Protein AF-A0A6A4FDK0-F1 (afdb_monomer_lite)

Secondary structure (DSSP, 8-state):
--HHHHHHHHIIIII-HHHH---SSHHHHHHHHHHHHHHHHHHHHHHHHHHHH-TTSPPPPHHHHHHHHHHHHHT--GGGG-S---HHHHHHS-PPPPSS-SS-PPS---EEE---EEEEE-TTS-EEEEEPPEE-HHHHHHSTTSPPPEESEEEHHHHHHHHTT--STHHHHT--EE---SB--S-TTSPPP-SBHHHHHHH-

Organism: NCBI:txid129364

Structure (mmCIF, N/CA/C/O backbone):
data_AF-A0A6A4FDK0-F1
#
_entry.id   AF-A0A6A4FDK0-F1
#
loop_
_atom_site.group_PDB
_atom_site.id
_atom_site.type_symbol
_atom_site.label_atom_id
_atom_site.label_alt_id
_atom_site.label_comp_id
_atom_site.label_asym_id
_atom_site.label_entity_id
_atom_site.label_seq_id
_atom_site.pdbx_PDB_ins_code
_atom_site.Cartn_x
_atom_site.Cartn_y
_atom_site.Cartn_z
_atom_site.occupancy
_atom_site.B_iso_or_equiv
_atom_site.auth_seq_id
_atom_site.auth_comp_id
_atom_site.auth_asym_id
_atom_site.auth_atom_id
_atom_site.pdbx_PDB_model_num
ATOM 1 N N . MET A 1 1 ? 7.273 17.197 1.560 1.00 50.31 1 MET A N 1
ATOM 2 C CA . MET A 1 1 ? 7.910 15.868 1.672 1.00 50.31 1 MET A CA 1
ATOM 3 C C . MET A 1 1 ? 8.307 15.685 3.128 1.00 50.31 1 MET A C 1
ATOM 5 O O . MET A 1 1 ? 9.223 16.362 3.547 1.00 50.31 1 MET A O 1
ATOM 9 N N . GLY A 1 2 ? 7.575 14.899 3.918 1.00 53.28 2 GLY A N 1
ATOM 10 C CA . GLY A 1 2 ? 7.857 14.801 5.363 1.00 53.28 2 GLY A CA 1
ATOM 11 C C . GLY A 1 2 ? 6.985 13.809 6.132 1.00 53.28 2 GLY A C 1
ATOM 12 O O . GLY A 1 2 ? 7.331 13.436 7.238 1.00 53.28 2 GLY A O 1
ATOM 13 N N . GLY A 1 3 ? 5.884 13.320 5.548 1.00 60.88 3 GLY A N 1
ATOM 14 C CA . GLY A 1 3 ? 5.026 12.331 6.216 1.00 60.88 3 GLY A CA 1
ATOM 15 C C . GLY A 1 3 ? 5.667 10.947 6.374 1.00 60.88 3 GLY A C 1
ATOM 16 O O . GLY A 1 3 ? 5.487 10.318 7.408 1.00 60.88 3 GLY A O 1
ATOM 17 N N . ALA A 1 4 ? 6.435 10.486 5.378 1.00 58.56 4 ALA A N 1
ATOM 18 C CA . ALA A 1 4 ? 7.156 9.212 5.469 1.00 58.56 4 ALA A CA 1
ATOM 19 C C . ALA A 1 4 ? 8.311 9.285 6.479 1.00 58.56 4 ALA A C 1
ATOM 21 O O . ALA A 1 4 ? 8.503 8.353 7.248 1.00 58.56 4 ALA A O 1
ATOM 22 N N . ASP A 1 5 ? 9.013 10.419 6.510 1.00 61.03 5 ASP A N 1
ATOM 23 C CA . ASP A 1 5 ? 10.099 10.686 7.455 1.00 61.03 5 ASP A CA 1
ATOM 24 C C . ASP A 1 5 ? 9.566 10.823 8.887 1.00 61.03 5 ASP A C 1
ATOM 26 O O . ASP A 1 5 ? 10.090 10.206 9.798 1.00 61.03 5 ASP A O 1
ATOM 30 N N . LEU A 1 6 ? 8.430 11.504 9.085 1.00 61.06 6 LEU A N 1
ATOM 31 C CA . LEU A 1 6 ? 7.763 11.595 10.387 1.00 61.06 6 LEU A CA 1
ATOM 32 C C . LEU A 1 6 ? 7.258 10.229 10.886 1.00 61.06 6 LEU A C 1
ATOM 34 O O . LEU A 1 6 ? 7.299 9.958 12.085 1.00 61.06 6 LEU A O 1
ATOM 38 N N . HIS A 1 7 ? 6.779 9.365 9.984 1.00 66.19 7 HIS A N 1
ATOM 39 C CA . HIS A 1 7 ? 6.359 8.000 10.323 1.00 66.19 7 HIS A CA 1
ATOM 40 C C . HIS A 1 7 ? 7.557 7.138 10.731 1.00 66.19 7 HIS A C 1
ATOM 42 O O . HIS A 1 7 ? 7.535 6.514 11.793 1.00 66.19 7 HIS A O 1
ATOM 48 N N . ASP A 1 8 ? 8.639 7.186 9.951 1.00 63.47 8 ASP A N 1
ATOM 49 C CA . ASP A 1 8 ? 9.870 6.459 10.262 1.00 63.47 8 ASP A CA 1
ATOM 50 C C . ASP A 1 8 ? 10.557 7.024 11.519 1.00 63.47 8 ASP A C 1
ATOM 52 O O . ASP A 1 8 ? 11.090 6.276 12.333 1.00 63.47 8 ASP A O 1
ATOM 56 N N . GLN A 1 9 ? 10.432 8.327 11.777 1.00 64.31 9 GLN A N 1
ATOM 57 C CA . GLN A 1 9 ? 10.901 8.982 12.994 1.00 64.31 9 GLN A CA 1
ATOM 58 C C . GLN A 1 9 ? 10.082 8.564 14.226 1.00 64.31 9 GLN A C 1
ATOM 60 O O . GLN A 1 9 ? 10.663 8.272 15.271 1.00 64.31 9 GLN A O 1
ATOM 65 N N . LEU A 1 10 ? 8.750 8.461 14.122 1.00 62.97 10 LEU A N 1
ATOM 66 C CA . LEU A 1 10 ? 7.896 7.927 15.195 1.00 62.97 10 LEU A CA 1
ATOM 67 C C . LEU A 1 10 ? 8.239 6.466 15.518 1.00 62.97 10 LEU A C 1
ATOM 69 O O . LEU A 1 10 ? 8.275 6.085 16.691 1.00 62.97 10 LEU A O 1
ATOM 73 N N . ARG A 1 11 ? 8.552 5.677 14.487 1.00 62.31 11 ARG A N 1
ATOM 74 C CA . ARG A 1 11 ? 9.007 4.290 14.607 1.00 62.31 11 ARG A CA 1
ATOM 75 C C . ARG A 1 11 ? 10.376 4.199 15.287 1.00 62.31 11 ARG A C 1
ATOM 77 O O . ARG A 1 11 ? 10.526 3.535 16.314 1.00 62.31 11 ARG A O 1
ATOM 84 N N . LEU A 1 12 ? 11.377 4.897 14.761 1.00 57.84 12 LEU A N 1
ATOM 85 C CA . LEU A 1 12 ? 12.771 4.793 15.196 1.00 57.84 12 LEU A CA 1
ATOM 86 C C . LEU A 1 12 ? 13.051 5.472 16.543 1.00 57.84 12 LEU A C 1
ATOM 88 O O . LEU A 1 12 ? 13.927 5.011 17.274 1.00 57.84 12 LEU A O 1
ATOM 92 N N . GLN A 1 13 ? 12.339 6.549 16.895 1.00 55.31 13 GLN A N 1
ATOM 93 C CA . GLN A 1 13 ? 12.706 7.367 18.059 1.00 55.31 13 GLN A CA 1
ATOM 94 C C . GLN A 1 13 ? 12.002 7.001 19.366 1.00 55.31 13 GLN A C 1
ATOM 96 O O . GLN A 1 13 ? 12.508 7.398 20.415 1.00 55.31 13 GLN A O 1
ATOM 101 N N . ARG A 1 14 ? 10.864 6.287 19.362 1.00 53.94 14 ARG A N 1
ATOM 102 C CA . ARG A 1 14 ? 10.095 6.109 20.612 1.00 53.94 14 ARG A CA 1
ATOM 103 C C . ARG A 1 14 ? 9.685 4.683 20.989 1.00 53.94 14 ARG A C 1
ATOM 105 O O . ARG A 1 14 ? 9.577 4.442 22.186 1.00 53.94 14 ARG A O 1
ATOM 112 N N . TYR A 1 15 ? 9.483 3.748 20.051 1.00 54.97 15 TYR A N 1
ATOM 113 C CA . TYR A 1 15 ? 8.818 2.471 20.393 1.00 54.97 15 TYR A CA 1
ATOM 114 C C . TYR A 1 15 ? 9.255 1.233 19.591 1.00 54.97 15 TYR A C 1
ATOM 116 O O . TYR A 1 15 ? 8.593 0.204 19.676 1.00 54.97 15 TYR A O 1
ATOM 124 N N . THR A 1 16 ? 10.340 1.295 18.814 1.00 60.53 16 THR A N 1
ATOM 125 C CA . THR A 1 16 ? 10.751 0.176 17.947 1.00 60.53 16 THR A CA 1
ATOM 126 C C . THR A 1 16 ? 11.157 -1.054 18.753 1.00 60.53 16 THR A C 1
ATOM 128 O O . THR A 1 16 ? 12.218 -1.080 19.386 1.00 60.53 16 THR A O 1
ATOM 131 N N . ILE A 1 17 ? 10.369 -2.125 18.641 1.00 59.50 17 ILE A N 1
ATOM 132 C CA . ILE A 1 17 ? 10.714 -3.448 19.179 1.00 59.50 17 ILE A CA 1
ATOM 133 C C . ILE A 1 17 ? 12.003 -3.948 18.502 1.00 59.50 17 ILE A C 1
ATOM 135 O O . ILE A 1 17 ? 12.839 -4.599 19.131 1.00 59.50 17 ILE A O 1
ATOM 139 N N . GLN A 1 18 ? 12.234 -3.539 17.247 1.00 56.81 18 GLN A N 1
ATOM 140 C CA . GLN A 1 18 ? 13.484 -3.771 16.516 1.00 56.81 18 GLN A CA 1
ATOM 141 C C . GLN A 1 18 ? 14.738 -3.230 17.219 1.00 56.81 18 GLN A C 1
ATOM 143 O O . GLN A 1 18 ? 15.823 -3.781 17.033 1.00 56.81 18 GLN A O 1
ATOM 148 N N . ARG A 1 19 ? 14.619 -2.149 18.003 1.00 56.16 19 ARG A N 1
ATOM 149 C CA . ARG A 1 19 ? 15.755 -1.545 18.713 1.00 56.16 19 ARG A CA 1
ATOM 150 C C . ARG A 1 19 ? 16.032 -2.247 20.043 1.00 56.16 19 ARG A C 1
ATOM 152 O O . ARG A 1 19 ? 17.179 -2.280 20.476 1.00 56.16 19 ARG A O 1
ATOM 159 N N . ALA A 1 20 ? 14.999 -2.828 20.653 1.00 57.78 20 ALA A N 1
ATOM 160 C CA . ALA A 1 20 ? 15.105 -3.596 21.890 1.00 57.78 20 ALA A CA 1
ATOM 161 C C . ALA A 1 20 ? 15.648 -5.018 21.660 1.00 57.78 20 ALA A C 1
ATOM 163 O O . ALA A 1 20 ? 16.386 -5.535 22.493 1.00 57.78 20 ALA A O 1
ATOM 164 N N . MET A 1 21 ? 15.322 -5.641 20.521 1.00 63.94 21 MET A N 1
ATOM 165 C CA . MET A 1 21 ? 15.640 -7.045 20.239 1.00 63.94 21 MET A CA 1
ATOM 166 C C . MET A 1 21 ? 16.447 -7.174 18.941 1.00 63.94 21 MET A C 1
ATOM 168 O O . MET A 1 21 ? 15.889 -7.262 17.846 1.00 63.94 21 MET A O 1
ATOM 172 N N . LYS A 1 22 ? 17.783 -7.226 19.040 1.00 60.78 22 LYS A N 1
ATOM 173 C CA . LYS A 1 22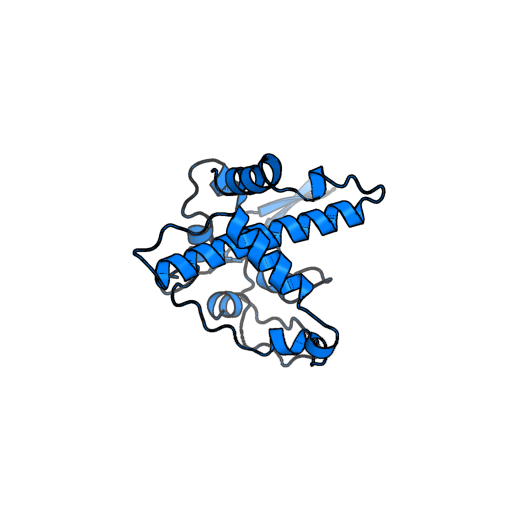 ? 18.643 -7.510 17.878 1.00 60.78 22 LYS A CA 1
ATOM 174 C C . LYS A 1 22 ? 18.656 -9.013 17.603 1.00 60.78 22 LYS A C 1
ATOM 176 O O . LYS A 1 22 ? 19.503 -9.751 18.101 1.00 60.78 22 LYS A O 1
ATOM 181 N N . MET A 1 23 ? 17.697 -9.474 16.807 1.00 64.38 23 MET A N 1
ATOM 182 C CA . MET A 1 23 ? 17.608 -10.883 16.426 1.00 64.38 23 MET A CA 1
ATOM 183 C C . MET A 1 23 ? 18.752 -11.268 15.476 1.00 64.38 23 MET A C 1
ATOM 185 O O . MET A 1 23 ? 19.080 -10.542 14.540 1.00 64.38 23 MET A O 1
ATOM 189 N N . ARG A 1 24 ? 19.354 -12.448 15.695 1.00 67.06 24 ARG A N 1
ATOM 190 C CA . ARG A 1 24 ? 20.505 -12.951 14.913 1.00 67.06 24 ARG A CA 1
ATOM 191 C C . ARG A 1 24 ? 20.156 -13.261 13.450 1.00 67.06 24 ARG A C 1
ATOM 193 O O . ARG A 1 24 ? 21.043 -13.320 12.606 1.00 67.06 24 ARG A O 1
ATOM 200 N N . LYS A 1 25 ? 18.871 -13.475 13.151 1.00 81.62 25 LYS A N 1
ATOM 201 C CA . LYS A 1 25 ? 18.368 -13.836 11.821 1.00 81.62 25 LYS A CA 1
ATOM 202 C C . LYS A 1 25 ? 17.605 -12.666 11.197 1.00 81.62 25 LYS A C 1
ATOM 204 O O . LYS A 1 25 ? 16.686 -12.131 11.812 1.00 81.62 25 LYS A O 1
ATOM 209 N N . TYR A 1 26 ? 17.952 -12.315 9.956 1.00 80.12 26 TYR A N 1
ATOM 210 C CA . TYR A 1 26 ? 17.447 -11.118 9.266 1.00 80.12 26 TYR A CA 1
ATOM 211 C C . TYR A 1 26 ? 15.917 -11.089 9.109 1.00 80.12 26 TYR A C 1
ATOM 213 O O . TYR A 1 26 ? 15.304 -10.030 9.214 1.00 80.12 26 TYR A O 1
ATOM 221 N N . TYR A 1 27 ? 15.285 -12.246 8.896 1.00 78.88 27 TYR A N 1
ATOM 222 C CA . TYR A 1 27 ? 13.842 -12.326 8.674 1.00 78.88 27 TYR A CA 1
ATOM 223 C C . TYR A 1 27 ? 13.028 -11.978 9.926 1.00 78.88 27 TYR A C 1
ATOM 225 O O . TYR A 1 27 ? 11.955 -11.394 9.807 1.00 78.88 27 TYR A O 1
ATOM 233 N N . LEU A 1 28 ? 13.547 -12.265 11.126 1.00 78.19 28 LEU A N 1
ATOM 234 C CA . LEU A 1 28 ? 12.890 -11.879 12.377 1.00 78.19 28 LEU A CA 1
ATOM 235 C C . LEU A 1 28 ? 12.917 -10.362 12.543 1.00 78.19 28 LEU A C 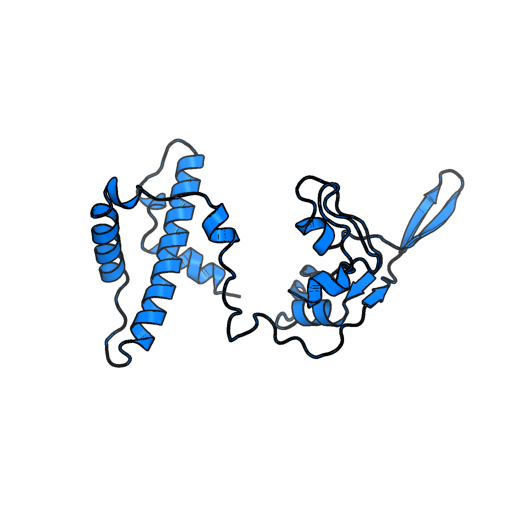1
ATOM 237 O O . LEU A 1 28 ? 11.915 -9.767 12.916 1.00 78.19 28 LEU A O 1
ATOM 241 N N . THR A 1 29 ? 14.025 -9.719 12.179 1.00 78.62 29 THR A N 1
ATOM 242 C CA . THR A 1 29 ? 14.119 -8.256 12.172 1.00 78.62 29 THR A CA 1
ATOM 243 C C . THR A 1 29 ? 13.120 -7.634 11.198 1.00 78.62 29 THR A C 1
ATOM 245 O O . THR A 1 29 ? 12.478 -6.645 11.544 1.00 78.62 29 THR A O 1
ATOM 248 N N . ILE A 1 30 ? 12.947 -8.212 10.003 1.00 81.06 30 ILE A N 1
ATOM 249 C CA . ILE A 1 30 ? 11.933 -7.758 9.035 1.00 81.06 30 ILE A CA 1
ATOM 250 C C . ILE A 1 30 ? 10.527 -7.917 9.622 1.00 81.06 30 ILE A C 1
ATOM 252 O O . ILE A 1 30 ? 9.746 -6.970 9.584 1.00 81.06 30 ILE A O 1
ATOM 256 N N . PHE A 1 31 ? 10.227 -9.073 10.214 1.00 80.44 31 PHE A N 1
ATOM 257 C CA . PHE A 1 31 ? 8.934 -9.351 10.836 1.00 80.44 31 PHE A CA 1
ATOM 258 C C . PHE A 1 31 ? 8.601 -8.368 11.968 1.00 80.44 31 PHE A C 1
ATOM 260 O O . PHE A 1 31 ? 7.530 -7.766 11.957 1.00 80.44 31 PHE A O 1
ATOM 267 N N . LEU A 1 32 ? 9.541 -8.113 12.884 1.00 79.69 32 LEU A N 1
ATOM 268 C CA . LEU A 1 32 ? 9.382 -7.096 13.932 1.00 79.69 32 LEU A CA 1
ATOM 269 C C . LEU A 1 32 ? 9.131 -5.704 13.332 1.00 79.69 32 LEU A C 1
ATOM 271 O O . LEU A 1 32 ? 8.328 -4.939 13.854 1.00 79.69 32 LEU A O 1
ATOM 275 N N . GLY A 1 33 ? 9.768 -5.389 12.202 1.00 81.38 33 GLY A N 1
ATOM 276 C CA . GLY A 1 33 ? 9.538 -4.132 11.491 1.00 81.38 33 GLY A CA 1
ATOM 277 C C . GLY A 1 33 ? 8.134 -3.995 10.912 1.00 81.38 33 GLY A C 1
ATOM 278 O O . GLY A 1 33 ? 7.587 -2.894 10.903 1.00 81.38 33 GLY A O 1
ATOM 279 N N . LEU A 1 34 ? 7.539 -5.101 10.457 1.00 84.12 34 LEU A N 1
ATOM 280 C CA . LEU A 1 34 ? 6.147 -5.126 10.012 1.00 84.12 34 LEU A CA 1
ATOM 281 C C . LEU A 1 34 ? 5.186 -4.939 11.189 1.00 84.12 34 LEU A C 1
ATOM 283 O O . LEU A 1 34 ? 4.238 -4.168 11.068 1.00 84.12 34 LEU A O 1
ATOM 287 N N . ILE A 1 35 ? 5.456 -5.574 12.333 1.00 84.00 35 ILE A N 1
ATOM 288 C CA . ILE A 1 35 ? 4.665 -5.375 13.556 1.00 84.00 35 ILE A CA 1
ATOM 289 C C . ILE A 1 35 ? 4.713 -3.908 13.993 1.00 84.00 35 ILE A C 1
ATOM 291 O O . ILE A 1 35 ? 3.662 -3.311 14.219 1.00 84.00 35 ILE A O 1
ATOM 295 N N . ASP A 1 36 ? 5.902 -3.301 14.038 1.00 80.38 36 ASP A N 1
ATOM 296 C CA . ASP A 1 36 ? 6.061 -1.886 14.394 1.00 80.38 36 ASP A CA 1
ATOM 297 C C . ASP A 1 36 ? 5.241 -0.973 13.456 1.00 80.38 36 ASP A C 1
ATOM 299 O O . ASP A 1 36 ? 4.570 -0.043 13.906 1.00 80.38 36 ASP A O 1
ATOM 303 N N . MET A 1 37 ? 5.231 -1.264 12.149 1.00 82.25 37 MET A N 1
ATOM 304 C CA . MET A 1 37 ? 4.428 -0.534 11.158 1.00 82.25 37 MET A CA 1
ATOM 305 C C . MET A 1 37 ? 2.919 -0.682 11.391 1.00 82.25 37 MET A C 1
ATOM 307 O O . MET A 1 37 ? 2.182 0.306 11.328 1.00 82.25 37 MET A O 1
ATOM 311 N N . VAL A 1 38 ? 2.455 -1.901 11.677 1.00 86.19 38 VAL A N 1
ATOM 312 C CA . VAL A 1 38 ? 1.044 -2.177 11.978 1.00 86.19 38 VAL A CA 1
ATOM 313 C C . VAL A 1 38 ? 0.614 -1.446 13.247 1.00 86.19 38 VAL A C 1
ATOM 315 O O . VAL A 1 38 ? -0.422 -0.790 13.234 1.00 86.19 38 VAL A O 1
ATOM 318 N N . LEU A 1 39 ? 1.416 -1.475 14.313 1.00 84.50 39 LEU A N 1
ATOM 319 C CA . LEU A 1 39 ? 1.090 -0.816 15.582 1.00 84.50 39 LEU A CA 1
ATOM 320 C C . LEU A 1 39 ? 0.908 0.699 15.428 1.00 84.50 39 LEU A C 1
ATOM 322 O O . LEU A 1 39 ? -0.064 1.255 15.942 1.00 84.50 39 LEU A O 1
ATOM 326 N N . ILE A 1 40 ? 1.788 1.364 14.674 1.00 82.50 40 ILE A N 1
ATOM 327 C CA . ILE A 1 40 ? 1.681 2.809 14.421 1.00 82.50 40 ILE A CA 1
ATOM 328 C C . ILE A 1 40 ? 0.432 3.125 13.596 1.00 82.50 40 ILE A C 1
ATOM 330 O O . ILE A 1 40 ? -0.308 4.053 13.926 1.00 82.50 40 ILE A O 1
ATOM 334 N N . ASN A 1 41 ? 0.164 2.353 12.541 1.00 84.06 41 ASN A N 1
ATOM 335 C CA . ASN A 1 41 ? -1.018 2.566 11.707 1.00 84.06 41 ASN A CA 1
ATOM 336 C C . ASN A 1 41 ? -2.312 2.343 12.503 1.00 84.06 41 ASN A C 1
ATOM 338 O O . ASN A 1 41 ? -3.228 3.163 12.429 1.00 84.06 41 ASN A O 1
ATOM 342 N N . SER A 1 42 ? -2.358 1.300 13.331 1.00 84.69 42 SER A N 1
ATOM 343 C CA . SER A 1 42 ? -3.468 1.032 14.248 1.00 84.69 42 SER A CA 1
ATOM 344 C C . SER A 1 42 ? -3.656 2.156 15.267 1.00 84.69 42 SER A C 1
ATOM 346 O O . SER A 1 42 ? -4.790 2.542 15.537 1.00 84.69 42 SER A O 1
ATOM 348 N N . TYR A 1 43 ? -2.575 2.747 15.786 1.00 84.19 43 TYR A N 1
ATOM 349 C CA . TYR A 1 43 ? -2.655 3.909 16.675 1.00 84.19 43 TYR A CA 1
ATOM 350 C C . TYR A 1 43 ? -3.231 5.146 15.975 1.00 84.19 43 TYR A C 1
ATOM 352 O O . TYR A 1 43 ? -4.051 5.856 16.559 1.00 84.19 43 TYR A O 1
ATOM 360 N N . ILE A 1 44 ? -2.835 5.408 14.724 1.00 83.31 44 ILE A N 1
ATOM 361 C CA . ILE A 1 44 ? -3.382 6.518 13.928 1.00 83.31 44 ILE A CA 1
ATOM 362 C C . ILE A 1 44 ? -4.895 6.338 13.759 1.00 83.31 44 ILE A C 1
ATOM 364 O O . ILE A 1 44 ? -5.654 7.260 14.055 1.00 83.31 44 ILE A O 1
ATOM 368 N N . ILE A 1 45 ? -5.331 5.140 13.360 1.00 84.81 45 ILE A N 1
ATOM 369 C CA . ILE A 1 45 ? -6.754 4.814 13.197 1.00 84.81 45 ILE A CA 1
ATOM 370 C C . ILE A 1 45 ? -7.493 4.956 14.532 1.00 84.81 45 ILE A C 1
ATOM 372 O O . ILE A 1 45 ? -8.521 5.626 14.596 1.00 84.81 45 ILE A O 1
ATOM 376 N N . TYR A 1 46 ? -6.946 4.389 15.610 1.00 84.12 46 TYR A N 1
ATOM 377 C CA . TYR A 1 46 ? -7.522 4.485 16.950 1.00 84.12 46 TYR A CA 1
ATOM 378 C C . TYR A 1 46 ? -7.713 5.942 17.378 1.00 84.12 46 TYR A C 1
ATOM 380 O O . TYR A 1 46 ? -8.775 6.309 17.873 1.00 84.12 46 TYR A O 1
ATOM 388 N N . ARG A 1 47 ? -6.726 6.809 17.131 1.00 82.81 47 ARG A N 1
ATOM 389 C CA . ARG A 1 47 ? -6.847 8.240 17.424 1.00 82.81 47 ARG A CA 1
ATOM 390 C C . ARG A 1 47 ? -7.927 8.933 16.603 1.00 82.81 47 ARG A C 1
ATOM 392 O O . ARG A 1 47 ? -8.638 9.755 17.173 1.00 82.81 47 ARG A O 1
ATOM 399 N N . CYS A 1 48 ? -8.055 8.624 15.314 1.00 82.12 48 CYS A N 1
ATOM 400 C CA . CYS A 1 48 ? -9.114 9.179 14.468 1.00 82.12 48 CYS A CA 1
ATOM 401 C C . CYS A 1 48 ? -10.501 8.791 14.996 1.00 82.12 48 CYS A C 1
ATOM 403 O O . CYS A 1 48 ? -11.322 9.664 15.263 1.00 82.12 48 CYS A O 1
ATOM 405 N N . VAL A 1 49 ? -10.719 7.500 15.257 1.00 83.81 49 VAL A N 1
ATOM 406 C CA . VAL A 1 49 ? -11.997 6.985 15.772 1.00 83.81 49 VAL A CA 1
ATOM 407 C C . VAL A 1 49 ? -12.330 7.579 17.143 1.00 83.81 49 VAL A C 1
ATOM 409 O O . VAL A 1 49 ? -13.473 7.943 17.411 1.00 83.81 49 VAL A O 1
ATOM 412 N N . GLN A 1 50 ? -11.340 7.716 18.026 1.00 81.12 50 GLN A N 1
ATOM 413 C CA . GLN A 1 50 ? -11.556 8.305 19.349 1.00 81.12 50 GLN A CA 1
ATOM 414 C C . GLN A 1 50 ? -11.846 9.810 19.282 1.00 81.12 50 GLN A C 1
ATOM 416 O O . GLN A 1 50 ? -12.651 10.299 20.073 1.00 81.12 50 GLN A O 1
ATOM 421 N N . ALA A 1 51 ? -11.242 10.533 18.335 1.00 79.06 51 ALA A N 1
ATOM 422 C CA . ALA A 1 51 ? -11.547 11.942 18.100 1.00 79.06 51 ALA A CA 1
ATOM 423 C C . ALA A 1 51 ? -12.988 12.144 17.598 1.00 79.06 51 ALA A C 1
ATOM 425 O O . ALA A 1 51 ? -13.649 13.090 18.020 1.00 79.06 51 ALA A O 1
ATOM 426 N N . GLU A 1 52 ? -13.495 11.236 16.758 1.00 78.56 52 GLU A N 1
ATOM 427 C CA . GLU A 1 52 ? -14.886 11.249 16.284 1.00 78.56 52 GLU A CA 1
ATOM 428 C C . GLU A 1 52 ? -15.886 10.897 17.394 1.00 78.56 52 GLU A C 1
ATOM 430 O O . GLU A 1 52 ? -16.914 11.556 17.541 1.00 78.56 52 GLU A O 1
ATOM 435 N N . ARG A 1 53 ? -15.585 9.878 18.209 1.00 78.44 53 ARG A N 1
ATOM 436 C CA . ARG A 1 53 ? -16.483 9.404 19.277 1.00 78.44 53 ARG A CA 1
ATOM 437 C C . ARG A 1 53 ? -16.552 10.340 20.483 1.00 78.44 53 ARG A C 1
ATOM 439 O O . ARG A 1 53 ? -17.575 10.383 21.160 1.00 78.44 53 ARG A O 1
ATOM 446 N N . ALA A 1 54 ? -15.469 11.051 20.794 1.00 75.19 54 ALA A N 1
ATOM 447 C CA . ALA A 1 54 ? -15.379 11.894 21.983 1.00 75.19 54 ALA A CA 1
ATOM 448 C C . ALA A 1 54 ? -14.578 13.184 21.712 1.00 75.19 54 ALA A C 1
ATOM 450 O O . ALA A 1 54 ? -13.464 13.334 22.218 1.00 75.19 54 ALA A O 1
ATOM 451 N N . PRO A 1 55 ? -15.155 14.168 20.994 1.00 68.56 55 PRO A N 1
ATOM 452 C CA . PRO A 1 55 ? -14.446 15.380 20.561 1.00 68.56 55 PRO A CA 1
ATOM 453 C C . PRO A 1 55 ? -13.981 16.294 21.709 1.00 68.56 55 PRO A C 1
ATOM 455 O O . PRO A 1 55 ? -13.167 17.187 21.498 1.00 68.56 55 PRO A O 1
ATOM 458 N N . ARG A 1 56 ? -14.487 16.086 22.934 1.00 65.44 56 ARG A N 1
ATOM 459 C CA . ARG A 1 56 ? -14.103 16.845 24.140 1.00 65.44 56 ARG A CA 1
ATOM 460 C C . ARG A 1 56 ? -13.061 16.144 25.016 1.00 65.44 56 ARG A C 1
ATOM 462 O O . ARG A 1 56 ? -12.639 16.718 26.016 1.00 65.44 56 ARG A O 1
ATOM 469 N N . LYS A 1 57 ? -12.667 14.907 24.695 1.00 74.44 57 LYS A N 1
ATOM 470 C CA . LYS A 1 57 ? -11.695 14.148 25.491 1.00 74.44 57 LYS A CA 1
ATOM 471 C C . LYS A 1 57 ? -10.288 14.365 24.935 1.00 74.44 57 LYS A C 1
ATOM 473 O O . LYS A 1 57 ? -10.099 14.407 23.722 1.00 74.44 57 LYS A O 1
ATOM 478 N N . ALA A 1 58 ? -9.301 14.492 25.823 1.00 72.50 58 ALA A N 1
ATOM 479 C CA . ALA A 1 58 ? -7.901 14.570 25.419 1.00 72.50 58 ALA A CA 1
ATOM 480 C C . ALA A 1 58 ? -7.530 13.356 24.553 1.00 72.50 58 ALA A C 1
ATOM 482 O O . ALA A 1 58 ? -7.966 12.232 24.827 1.00 72.50 58 ALA A O 1
ATOM 483 N N . ALA A 1 59 ? -6.743 13.592 23.499 1.00 70.38 59 ALA A N 1
ATOM 484 C CA . ALA A 1 59 ? -6.326 12.528 22.599 1.00 70.38 59 ALA A CA 1
ATOM 485 C C . ALA A 1 59 ? -5.582 11.440 23.395 1.00 70.38 59 ALA A C 1
ATOM 487 O O . ALA A 1 59 ? -4.678 11.780 24.163 1.00 70.38 59 ALA A O 1
ATOM 488 N N . PRO A 1 60 ? -5.935 10.154 23.212 1.00 76.88 60 PRO A N 1
ATOM 489 C CA . PRO A 1 60 ? -5.295 9.076 23.947 1.00 76.88 60 PRO A CA 1
ATOM 490 C C . PRO A 1 60 ? -3.801 9.060 23.645 1.00 76.88 60 PRO A C 1
ATOM 492 O O . PRO A 1 60 ? -3.381 9.204 22.491 1.00 76.88 60 PRO A O 1
ATOM 495 N N . THR A 1 61 ? -3.000 8.899 24.693 1.00 81.19 61 THR A N 1
ATOM 496 C CA . THR A 1 61 ? -1.548 8.841 24.560 1.00 81.19 61 THR A CA 1
ATOM 497 C C . THR A 1 61 ? -1.126 7.515 23.931 1.00 81.19 61 THR A C 1
ATOM 499 O O . THR A 1 61 ? -1.801 6.489 24.053 1.00 81.19 61 THR A O 1
ATOM 502 N N . HIS A 1 62 ? 0.042 7.504 23.289 1.00 79.19 62 HIS A N 1
ATOM 503 C CA . HIS A 1 62 ? 0.588 6.279 22.705 1.00 79.19 62 HIS A CA 1
ATOM 504 C C . HIS A 1 62 ? 0.789 5.178 23.759 1.00 79.19 62 HIS A C 1
ATOM 506 O O . HIS A 1 62 ? 0.529 4.010 23.496 1.00 79.19 62 HIS A O 1
ATOM 512 N N . ALA A 1 63 ? 1.199 5.540 24.978 1.00 79.31 63 ALA A N 1
ATOM 513 C CA . ALA A 1 63 ? 1.408 4.587 26.066 1.00 79.31 63 ALA A CA 1
ATOM 514 C C . ALA A 1 63 ? 0.102 3.939 26.561 1.00 79.31 63 ALA A C 1
ATOM 516 O O . ALA A 1 63 ? 0.089 2.763 26.917 1.00 79.31 63 ALA A O 1
ATOM 517 N N . GLU A 1 64 ? -1.005 4.684 26.590 1.00 84.50 64 GLU A N 1
ATOM 518 C CA . GLU A 1 64 ? -2.325 4.122 26.903 1.00 84.50 64 GLU A CA 1
ATOM 519 C C . GLU A 1 64 ? -2.788 3.163 25.811 1.00 84.50 64 GLU A C 1
ATOM 521 O O . GLU A 1 64 ? -3.232 2.060 26.119 1.00 84.50 64 GLU A O 1
ATOM 526 N N . PHE A 1 65 ? -2.617 3.547 24.544 1.00 85.50 65 PHE A N 1
ATOM 527 C CA . PHE A 1 65 ? -2.928 2.673 23.418 1.00 85.50 65 PHE A CA 1
ATOM 528 C C . PHE A 1 65 ? -2.112 1.376 23.453 1.00 85.50 65 PHE A C 1
ATOM 530 O O . PHE A 1 65 ? -2.685 0.300 23.326 1.00 85.50 65 PHE A O 1
ATOM 537 N N . MET A 1 66 ? -0.799 1.456 23.685 1.00 83.44 66 MET A N 1
ATOM 538 C CA . MET A 1 66 ? 0.063 0.272 23.758 1.00 83.44 66 MET A CA 1
ATOM 539 C C . MET A 1 66 ? -0.330 -0.663 24.904 1.00 83.44 66 MET A C 1
ATOM 541 O O . MET A 1 66 ? -0.334 -1.873 24.710 1.00 83.44 66 MET A O 1
ATOM 545 N N . ARG A 1 67 ? -0.719 -0.127 26.070 1.00 85.06 67 ARG A N 1
ATOM 546 C CA . ARG A 1 67 ? -1.225 -0.946 27.185 1.00 85.06 67 ARG A CA 1
ATOM 547 C C . ARG A 1 67 ? -2.536 -1.643 26.831 1.00 85.06 67 ARG A C 1
ATOM 549 O O . ARG A 1 67 ? -2.659 -2.836 27.069 1.00 85.06 67 ARG A O 1
ATOM 556 N N . LEU A 1 68 ? -3.486 -0.925 26.227 1.00 87.69 68 LEU A N 1
ATOM 557 C CA . LEU A 1 68 ? -4.750 -1.514 25.769 1.00 87.69 68 LEU A CA 1
ATOM 558 C C . LEU A 1 68 ? -4.517 -2.604 24.719 1.00 87.69 68 LEU A C 1
ATOM 560 O O . LEU A 1 68 ? -5.101 -3.678 24.812 1.00 87.69 68 LEU A O 1
ATOM 564 N N . MET A 1 69 ? -3.632 -2.340 23.756 1.00 86.25 69 MET A N 1
ATOM 565 C CA . MET A 1 69 ? -3.263 -3.293 22.715 1.00 86.25 69 MET A CA 1
ATOM 566 C C . MET A 1 69 ? -2.593 -4.534 23.309 1.00 86.25 69 MET A C 1
ATOM 568 O O . MET A 1 69 ? -2.941 -5.649 22.945 1.00 86.25 69 MET A O 1
ATOM 572 N N . GLN A 1 70 ? -1.671 -4.360 24.257 1.00 86.31 70 GLN A N 1
ATOM 573 C CA . GLN A 1 70 ? -1.019 -5.472 24.942 1.00 86.31 70 GLN A CA 1
ATOM 574 C C . GLN A 1 70 ? -2.033 -6.338 25.698 1.00 86.31 70 GLN A C 1
ATOM 576 O O . GLN A 1 70 ? -1.997 -7.555 25.561 1.00 86.31 70 GLN A O 1
ATOM 581 N N . THR A 1 71 ? -2.959 -5.734 26.449 1.00 89.44 71 THR A N 1
ATOM 582 C CA . THR A 1 71 ? -4.018 -6.479 27.147 1.00 89.44 71 THR A CA 1
ATOM 583 C C . THR A 1 71 ? -4.925 -7.217 26.168 1.00 89.44 71 THR A C 1
ATOM 585 O O . THR A 1 71 ? -5.231 -8.382 26.395 1.00 89.44 71 THR A O 1
ATOM 588 N N . ALA A 1 72 ? -5.324 -6.570 25.068 1.00 87.19 72 ALA A N 1
ATOM 589 C CA . ALA A 1 72 ? -6.158 -7.192 24.046 1.00 87.19 72 ALA A CA 1
ATOM 590 C C . ALA A 1 72 ? -5.457 -8.397 23.406 1.00 87.19 72 ALA A C 1
ATOM 592 O O . ALA A 1 72 ? -6.050 -9.462 23.326 1.00 87.19 72 ALA A O 1
ATOM 593 N N . LEU A 1 73 ? -4.183 -8.253 23.022 1.00 86.31 73 LEU A N 1
ATOM 594 C CA . LEU A 1 73 ? -3.394 -9.324 22.408 1.00 86.31 73 LEU A CA 1
ATOM 595 C C . LEU A 1 73 ? -3.119 -10.488 23.366 1.00 86.31 73 LEU A C 1
ATOM 597 O O . LEU A 1 73 ? -3.131 -11.635 22.937 1.00 86.31 73 LEU A O 1
ATOM 601 N N . LEU A 1 74 ? -2.883 -10.210 24.652 1.00 88.31 74 LEU A N 1
ATOM 602 C CA . LEU A 1 74 ? -2.717 -11.250 25.675 1.00 88.31 74 LEU A CA 1
ATOM 603 C C . LEU A 1 74 ? -4.031 -11.963 26.020 1.00 88.31 74 LEU A C 1
ATOM 605 O O . LEU A 1 74 ? -3.993 -13.069 26.550 1.00 88.31 74 LEU A O 1
ATOM 609 N N . GLY A 1 75 ? -5.171 -11.329 25.745 1.00 85.94 75 GLY A N 1
ATOM 610 C CA . GLY A 1 75 ? -6.496 -11.918 25.914 1.00 85.94 75 GLY A CA 1
ATOM 611 C C . GLY A 1 75 ? -6.925 -12.832 24.765 1.00 85.94 75 GLY A C 1
ATOM 612 O O . GLY A 1 75 ? -7.913 -13.538 24.930 1.00 85.94 75 GLY A O 1
ATOM 613 N N . VAL A 1 76 ? -6.204 -12.833 23.636 1.00 86.19 76 VAL A N 1
ATOM 614 C CA . VAL A 1 76 ? -6.515 -13.696 22.488 1.00 86.19 76 VAL A CA 1
ATOM 615 C C . VAL A 1 76 ? -6.123 -15.138 22.811 1.00 86.19 76 VAL A C 1
ATOM 617 O O . VAL A 1 76 ? -4.951 -15.439 23.050 1.00 86.19 76 VAL A O 1
ATOM 620 N N . GLY A 1 77 ? -7.104 -16.035 22.813 1.00 84.50 77 GLY A N 1
ATOM 621 C CA . GLY A 1 77 ? -6.943 -17.463 23.065 1.00 84.50 77 GLY A CA 1
ATOM 622 C C . GLY A 1 77 ? -7.151 -18.317 21.815 1.00 84.50 77 GLY A C 1
ATOM 623 O O . GLY A 1 77 ? -7.478 -17.821 20.744 1.00 84.50 77 GLY A O 1
ATOM 624 N N . ALA A 1 78 ? -6.991 -19.637 21.956 1.00 77.94 78 ALA A N 1
ATOM 625 C CA . ALA A 1 78 ? -7.189 -20.589 20.857 1.00 77.94 78 ALA A CA 1
ATOM 626 C C . ALA A 1 78 ? -8.597 -20.506 20.233 1.00 77.94 78 ALA A C 1
ATOM 628 O O . ALA A 1 78 ? -8.732 -20.626 19.021 1.00 77.94 78 ALA A O 1
ATOM 629 N N . ALA A 1 79 ? -9.618 -20.229 21.051 1.00 80.38 79 ALA A N 1
ATOM 630 C CA . ALA A 1 79 ? -11.005 -20.088 20.609 1.00 80.38 79 ALA A CA 1
ATOM 631 C C . ALA A 1 79 ? -11.221 -18.906 19.646 1.00 80.38 79 ALA A C 1
ATOM 633 O O . ALA A 1 79 ? -12.066 -18.992 18.764 1.00 80.38 79 ALA A O 1
ATOM 634 N N . ASP A 1 80 ? -10.429 -17.834 19.753 1.00 77.94 80 ASP A N 1
ATOM 635 C CA . ASP A 1 80 ? -10.516 -16.684 18.841 1.00 77.94 80 ASP A CA 1
ATOM 636 C C . ASP A 1 80 ? -9.966 -17.001 17.439 1.00 77.94 80 ASP A C 1
ATOM 638 O O . ASP A 1 80 ? -10.177 -16.241 16.493 1.00 77.94 80 ASP A O 1
ATOM 642 N N . PHE A 1 81 ? -9.260 -18.129 17.301 1.00 72.31 81 PHE A N 1
ATOM 643 C CA . PHE A 1 81 ? -8.761 -18.649 16.029 1.00 72.31 81 PHE A CA 1
ATOM 644 C C . PHE A 1 81 ? -9.630 -19.782 15.466 1.00 72.31 81 PHE A C 1
ATOM 646 O O . PHE A 1 81 ? -9.360 -20.247 14.358 1.00 72.31 81 PHE A O 1
ATOM 653 N N . GLU A 1 82 ? -10.668 -20.224 16.186 1.00 69.50 82 GLU A N 1
ATOM 654 C CA . GLU A 1 82 ? -11.644 -21.188 15.673 1.00 69.50 82 GLU A CA 1
ATOM 655 C C . GLU A 1 82 ? -12.659 -20.468 14.774 1.00 69.50 82 GLU A C 1
ATOM 657 O O . GLU A 1 82 ? -13.744 -20.059 15.179 1.00 69.50 82 GLU A O 1
ATOM 662 N N . GLY A 1 83 ? -12.268 -20.276 13.517 1.00 66.25 83 GLY A N 1
ATOM 663 C CA . GLY A 1 83 ? -13.082 -19.683 12.465 1.00 66.25 83 GLY A CA 1
ATOM 664 C C . GLY A 1 83 ? -12.432 -19.892 11.101 1.00 66.25 83 GLY A C 1
ATOM 665 O O . GLY A 1 83 ? -11.287 -20.337 11.009 1.00 66.25 83 GLY A O 1
ATOM 666 N N . ASP A 1 84 ? -13.155 -19.586 10.023 1.00 56.44 84 ASP A N 1
ATOM 667 C CA . ASP A 1 84 ? -12.583 -19.658 8.679 1.00 56.44 84 ASP A CA 1
ATOM 668 C C . ASP A 1 84 ? -11.535 -18.544 8.495 1.00 56.44 84 ASP A C 1
ATOM 670 O O . ASP A 1 84 ? -11.848 -17.396 8.184 1.00 56.44 84 ASP A O 1
ATOM 674 N N . LEU A 1 85 ? -10.268 -18.891 8.738 1.00 58.97 85 LEU A N 1
ATOM 675 C CA . LEU A 1 85 ? -9.095 -18.037 8.529 1.00 58.97 85 LEU A CA 1
ATOM 676 C C . LEU A 1 85 ? -8.716 -17.928 7.043 1.00 58.97 85 LEU A C 1
ATOM 678 O O . LEU A 1 85 ? -7.654 -17.382 6.719 1.00 58.97 85 LEU A O 1
ATOM 682 N N . SER A 1 86 ? -9.525 -18.473 6.123 1.00 58.22 86 SER A N 1
ATOM 683 C CA . SER A 1 86 ? -9.245 -18.349 4.702 1.00 58.22 86 SER A CA 1
ATOM 684 C C . SER A 1 86 ? -9.253 -16.872 4.305 1.00 58.22 86 SER A C 1
ATOM 686 O O . SER A 1 86 ? -10.200 -16.114 4.516 1.00 58.22 86 SER A O 1
ATOM 688 N N . ALA A 1 87 ? -8.165 -16.443 3.668 1.00 54.69 87 ALA A N 1
ATOM 689 C CA . ALA A 1 87 ? -8.096 -15.115 3.073 1.00 54.69 87 ALA A CA 1
ATOM 690 C C . ALA A 1 87 ? -9.184 -14.905 1.998 1.00 54.69 87 ALA A C 1
ATOM 692 O O . ALA A 1 87 ? -9.417 -13.768 1.606 1.00 54.69 87 ALA A O 1
ATOM 693 N N . GLN A 1 88 ? -9.857 -15.968 1.537 1.00 52.97 88 GLN A N 1
ATOM 694 C CA . GLN A 1 88 ? -10.975 -15.903 0.593 1.00 52.97 88 GLN A CA 1
ATOM 695 C C . GLN A 1 88 ? -12.139 -15.077 1.149 1.00 52.97 88 GLN A C 1
ATOM 697 O O . GLN A 1 88 ? -12.594 -14.168 0.461 1.00 52.97 88 GLN A O 1
ATOM 702 N N . ALA A 1 89 ? -12.499 -15.236 2.427 1.00 54.28 89 ALA A N 1
ATOM 703 C CA . ALA A 1 89 ? -13.554 -14.428 3.048 1.00 54.28 89 ALA A CA 1
ATOM 704 C C . ALA A 1 89 ? -13.243 -12.912 3.060 1.00 54.28 89 ALA A C 1
ATOM 706 O O . ALA A 1 89 ? -14.157 -12.087 2.982 1.00 54.28 89 ALA A O 1
ATOM 707 N N . LEU A 1 90 ? -11.955 -12.534 3.103 1.00 53.03 90 LEU A N 1
ATOM 708 C CA . LEU A 1 90 ? -11.491 -11.139 3.013 1.00 53.03 90 LEU A CA 1
ATOM 709 C C . LEU A 1 90 ? -11.462 -10.596 1.574 1.00 53.03 90 LEU A C 1
ATOM 711 O O . LEU A 1 90 ? -11.473 -9.381 1.386 1.00 53.03 90 LEU A O 1
ATOM 715 N N . VAL A 1 91 ? -11.383 -11.469 0.564 1.00 55.44 91 VAL A N 1
ATOM 716 C CA . VAL A 1 91 ? -11.464 -11.087 -0.858 1.00 55.44 91 VAL A CA 1
ATOM 717 C C . VAL A 1 91 ? -12.924 -10.967 -1.298 1.00 55.44 91 VAL A C 1
ATOM 719 O O . VAL A 1 91 ? -13.244 -10.103 -2.114 1.00 55.44 91 VAL A O 1
ATOM 722 N N . ASP A 1 92 ? -13.804 -11.787 -0.722 1.00 52.59 92 ASP A N 1
ATOM 723 C CA . ASP A 1 92 ? -15.211 -11.890 -1.110 1.00 52.59 92 ASP A CA 1
ATOM 724 C C . ASP A 1 92 ? -16.115 -10.854 -0.431 1.00 52.59 92 ASP A C 1
ATOM 726 O O . ASP A 1 92 ? -17.251 -10.658 -0.864 1.00 52.59 92 ASP A O 1
ATOM 730 N N . THR A 1 93 ? -15.633 -10.147 0.599 1.00 49.84 93 THR A N 1
ATOM 731 C CA . THR A 1 93 ? -16.343 -8.983 1.143 1.00 49.84 93 THR A CA 1
ATOM 732 C C . THR A 1 93 ? -16.050 -7.756 0.274 1.00 49.84 93 THR A C 1
ATOM 734 O O . THR A 1 93 ? -14.923 -7.252 0.283 1.00 49.84 93 THR A O 1
ATOM 737 N N . PRO A 1 94 ? -17.036 -7.213 -0.470 1.00 49.69 94 PRO A N 1
ATOM 738 C CA . PRO A 1 94 ? -16.832 -5.991 -1.230 1.00 49.69 94 PRO A CA 1
ATOM 739 C C . PRO A 1 94 ? -16.532 -4.871 -0.236 1.00 49.69 94 PRO A C 1
ATOM 741 O O . PRO A 1 94 ? -17.385 -4.508 0.575 1.00 49.69 94 PRO A O 1
ATOM 744 N N . VAL A 1 95 ? -15.315 -4.325 -0.275 1.00 49.00 95 VAL A N 1
ATOM 745 C CA . VAL A 1 95 ? -14.981 -3.124 0.493 1.00 49.00 95 VAL A CA 1
ATOM 746 C C . VAL A 1 95 ? -15.961 -2.032 0.053 1.00 49.00 95 VAL A C 1
ATOM 748 O O . VAL A 1 95 ? -15.979 -1.707 -1.139 1.00 49.00 95 VAL A O 1
ATOM 751 N N . PRO A 1 96 ? -16.776 -1.461 0.962 1.00 49.50 96 PRO A N 1
ATOM 752 C CA . PRO A 1 96 ? -17.654 -0.359 0.609 1.00 49.50 96 PRO A CA 1
ATOM 753 C C . PRO A 1 96 ? -16.807 0.740 -0.033 1.00 49.50 96 PRO A C 1
ATOM 755 O O . PRO A 1 96 ? -15.756 1.088 0.523 1.00 49.50 96 PRO A O 1
ATOM 758 N N . PRO A 1 97 ? -17.199 1.269 -1.204 1.00 48.50 97 PRO A N 1
ATOM 759 C CA . PRO A 1 97 ? -16.450 2.339 -1.831 1.00 48.50 97 PRO A CA 1
ATOM 760 C C . PRO A 1 97 ? -16.316 3.477 -0.819 1.00 48.50 97 PRO A C 1
ATOM 762 O O . PRO A 1 97 ? -17.303 3.971 -0.276 1.00 48.50 97 PRO A O 1
ATOM 765 N N . SER A 1 98 ? -15.068 3.844 -0.523 1.00 40.66 98 SER A N 1
ATOM 766 C CA . SER A 1 98 ? -14.753 4.986 0.330 1.00 40.66 98 SER A CA 1
ATOM 767 C C . SER A 1 98 ? -15.587 6.196 -0.124 1.00 40.66 98 SER A C 1
ATOM 769 O O . SER A 1 98 ? -15.529 6.527 -1.312 1.00 40.66 98 SER A O 1
ATOM 771 N N . PRO A 1 99 ? -16.316 6.893 0.776 1.00 45.66 99 PRO A N 1
ATOM 772 C CA . PRO A 1 99 ? -17.095 8.085 0.419 1.00 45.66 99 PRO A CA 1
ATOM 773 C C . PRO A 1 99 ? -16.221 9.175 -0.208 1.00 45.66 99 PRO A C 1
ATOM 775 O O . PRO A 1 99 ? -16.688 10.015 -0.974 1.00 45.66 99 PRO A O 1
ATOM 778 N N . THR A 1 100 ? -14.925 9.145 0.106 1.00 38.16 100 THR A N 1
ATOM 779 C CA . THR A 1 100 ? -13.898 9.878 -0.619 1.00 38.16 100 THR A CA 1
ATOM 780 C C . THR A 1 100 ? -13.260 8.952 -1.654 1.00 38.16 100 THR A C 1
ATOM 782 O O . THR A 1 100 ? -12.446 8.091 -1.295 1.00 38.16 100 THR A O 1
ATOM 785 N N . PRO A 1 101 ? -13.573 9.099 -2.952 1.00 43.56 101 PRO A N 1
ATOM 786 C CA . PRO A 1 101 ? -12.784 8.432 -3.971 1.00 43.56 101 PRO A CA 1
ATOM 787 C C . PRO A 1 101 ? -11.337 8.915 -3.816 1.00 43.56 101 PRO A C 1
ATOM 789 O O . PRO A 1 101 ? -11.083 10.120 -3.750 1.00 43.56 101 PRO A O 1
ATOM 792 N N . ARG A 1 102 ? -10.367 7.986 -3.748 1.00 45.94 102 ARG A N 1
ATOM 793 C CA . ARG A 1 102 ? -8.930 8.333 -3.620 1.00 45.94 102 ARG A CA 1
ATOM 794 C C . ARG A 1 102 ? -8.466 9.268 -4.748 1.00 45.94 102 ARG A C 1
ATOM 796 O O . ARG A 1 102 ? -7.429 9.914 -4.619 1.00 45.94 102 ARG A O 1
ATOM 803 N N . TYR A 1 103 ? -9.268 9.361 -5.814 1.00 41.16 103 TYR A N 1
ATOM 804 C CA . TYR A 1 103 ? -9.192 10.336 -6.889 1.00 41.16 103 TYR A CA 1
ATOM 805 C C . TYR A 1 103 ? -10.617 10.702 -7.337 1.00 41.16 103 TYR A C 1
ATOM 807 O O . TYR A 1 103 ? -11.321 9.859 -7.881 1.00 41.16 103 TYR A O 1
ATOM 815 N N . THR A 1 104 ? -11.052 11.952 -7.166 1.00 38.41 104 THR A N 1
ATOM 816 C CA . THR A 1 104 ? -12.189 12.485 -7.932 1.00 38.41 104 THR A CA 1
ATOM 817 C C . THR A 1 104 ? -11.761 12.564 -9.396 1.00 38.41 104 THR A C 1
ATOM 819 O O . THR A 1 104 ? -10.966 13.427 -9.774 1.00 38.41 104 THR A O 1
ATOM 822 N N . LEU A 1 105 ? -12.218 11.615 -10.214 1.00 47.72 105 LEU A N 1
ATOM 823 C CA . LEU A 1 105 ? -11.931 11.593 -11.646 1.00 47.72 105 LEU A CA 1
ATOM 824 C C . LEU A 1 105 ? -12.961 12.469 -12.376 1.00 47.72 105 LEU A C 1
ATOM 826 O O . LEU A 1 105 ? -14.154 12.175 -12.316 1.00 47.72 105 LEU A O 1
ATOM 830 N N . PRO A 1 106 ? -12.544 13.552 -13.058 1.00 46.56 106 PRO A N 1
ATOM 831 C CA . PRO A 1 106 ? -13.431 14.277 -13.953 1.00 46.56 106 PRO A CA 1
ATOM 832 C C . PRO A 1 106 ? -13.795 13.385 -15.141 1.00 46.56 106 PRO A C 1
ATOM 834 O O . PRO A 1 106 ? -12.962 12.621 -15.631 1.00 46.56 106 PRO A O 1
ATOM 837 N N . GLY A 1 107 ? -15.037 13.516 -15.604 1.00 56.25 107 GLY A N 1
ATOM 838 C CA . GLY A 1 107 ? -15.589 12.756 -16.717 1.00 56.25 107 GLY A CA 1
ATOM 839 C C . GLY A 1 107 ? -14.723 12.761 -17.983 1.00 56.25 107 GLY A C 1
ATOM 840 O O . GLY A 1 107 ? -14.078 13.747 -18.329 1.00 56.25 107 GLY A O 1
ATOM 841 N N . ARG A 1 108 ? -14.802 11.628 -18.694 1.00 64.31 108 ARG A N 1
ATOM 842 C CA . ARG A 1 108 ? -14.244 11.333 -20.025 1.00 64.31 108 ARG A CA 1
ATOM 843 C C . ARG A 1 108 ? -12.710 11.246 -20.087 1.00 64.31 108 ARG A C 1
ATOM 845 O O . ARG A 1 108 ? -12.003 12.213 -20.340 1.00 64.31 108 ARG A O 1
ATOM 852 N N . HIS A 1 109 ? -12.208 10.020 -19.945 1.00 75.75 109 HIS A N 1
ATOM 853 C CA . HIS A 1 109 ? -10.798 9.684 -20.137 1.00 75.75 109 HIS A CA 1
ATOM 854 C C . HIS A 1 109 ? -10.445 9.527 -21.620 1.00 75.75 109 HIS A C 1
ATOM 856 O O . HIS A 1 109 ? -11.061 8.739 -22.339 1.00 75.75 109 HIS A O 1
ATOM 862 N N . THR A 1 110 ? -9.405 10.229 -22.066 1.00 82.38 110 THR A N 1
ATOM 863 C CA . THR A 1 110 ? -8.886 10.183 -23.430 1.00 82.38 110 THR A CA 1
ATOM 864 C C . THR A 1 110 ? -7.550 9.455 -23.458 1.00 82.38 110 THR A C 1
ATOM 866 O O . THR A 1 110 ? -6.573 9.828 -22.798 1.00 82.38 110 THR A O 1
ATOM 869 N N . THR A 1 111 ? -7.468 8.416 -24.281 1.00 83.00 111 THR A N 1
ATOM 870 C CA . THR A 1 111 ? -6.205 7.727 -24.549 1.00 83.00 111 THR A CA 1
ATOM 871 C C . THR A 1 111 ? -5.472 8.372 -25.718 1.00 83.00 111 THR A C 1
ATOM 873 O O . THR A 1 111 ? -6.052 8.534 -26.790 1.00 83.00 111 THR A O 1
ATOM 876 N N . LYS A 1 112 ? -4.185 8.682 -25.543 1.00 86.94 112 LYS A N 1
ATOM 877 C CA . LYS A 1 112 ? -3.290 9.148 -26.611 1.00 86.94 112 LYS A CA 1
ATOM 878 C C . LYS A 1 112 ? -2.194 8.130 -26.882 1.00 86.94 112 LYS A C 1
ATOM 880 O O . LYS A 1 112 ? -1.759 7.412 -25.980 1.00 86.94 112 LYS A O 1
ATOM 885 N N . GLN A 1 113 ? -1.746 8.070 -28.132 1.00 87.06 113 GLN A N 1
ATOM 886 C CA . GLN A 1 113 ? -0.595 7.259 -28.504 1.00 87.06 113 GLN A CA 1
ATOM 887 C C . GLN A 1 113 ? 0.705 7.985 -28.130 1.00 87.06 113 GLN A C 1
ATOM 889 O O . GLN A 1 113 ? 0.772 9.209 -28.109 1.00 87.06 113 GLN A O 1
ATOM 894 N N . VAL A 1 114 ? 1.743 7.233 -27.784 1.00 87.19 114 VAL A N 1
ATOM 895 C CA . VAL A 1 114 ? 3.045 7.773 -27.396 1.00 87.19 114 VAL A CA 1
ATOM 896 C C . VAL A 1 114 ? 3.840 8.166 -28.627 1.00 87.19 114 VAL A C 1
ATOM 898 O O . VAL A 1 114 ? 4.172 7.301 -29.429 1.00 87.19 114 VAL A O 1
ATOM 901 N N . ASP A 1 115 ? 4.243 9.426 -28.736 1.00 83.62 115 ASP A N 1
ATOM 902 C CA . ASP A 1 115 ? 5.065 9.913 -29.857 1.00 83.62 115 ASP A CA 1
ATOM 903 C C . ASP A 1 115 ? 6.578 9.773 -29.621 1.00 83.62 115 ASP A C 1
ATOM 905 O O . ASP A 1 115 ? 7.392 10.484 -30.204 1.00 83.62 115 ASP A O 1
ATOM 909 N N . ILE A 1 116 ? 6.971 8.825 -28.768 1.00 84.12 116 ILE A N 1
ATOM 910 C CA . ILE A 1 116 ? 8.371 8.467 -28.522 1.00 84.12 116 ILE A CA 1
ATOM 911 C C . ILE A 1 116 ? 8.722 7.294 -29.429 1.00 84.12 116 ILE A C 1
ATOM 913 O O . ILE A 1 116 ? 8.042 6.265 -29.426 1.00 84.12 116 ILE A O 1
ATOM 917 N N . TYR A 1 117 ? 9.810 7.432 -30.178 1.00 84.50 117 TYR A N 1
ATOM 918 C CA . TYR A 1 117 ? 10.289 6.414 -31.103 1.00 84.50 117 TYR A CA 1
ATOM 919 C C . TYR A 1 117 ? 11.653 5.898 -30.661 1.00 84.50 117 TYR A C 1
ATOM 921 O O . TYR A 1 117 ? 12.503 6.656 -30.204 1.00 84.50 117 TYR A O 1
ATOM 929 N N . ARG A 1 118 ? 11.851 4.591 -30.806 1.00 81.69 118 ARG A N 1
ATOM 930 C CA . ARG A 1 118 ? 13.135 3.920 -30.685 1.00 81.69 118 ARG A CA 1
ATOM 931 C C . ARG A 1 118 ? 13.730 3.775 -32.079 1.00 81.69 118 ARG A C 1
ATOM 933 O O . ARG A 1 118 ? 13.143 3.139 -32.957 1.00 81.69 118 ARG A O 1
ATOM 940 N N . VAL A 1 119 ? 14.899 4.368 -32.252 1.00 83.50 119 VAL A N 1
ATOM 941 C CA . VAL A 1 119 ? 15.730 4.206 -33.438 1.00 83.50 119 VAL A CA 1
ATOM 942 C C . VAL A 1 119 ? 16.645 3.009 -33.217 1.00 83.50 119 VAL A C 1
ATOM 944 O O . VAL A 1 119 ? 17.282 2.899 -32.171 1.00 83.50 119 VAL A O 1
ATOM 947 N N . THR A 1 120 ? 16.693 2.093 -34.182 1.00 79.81 120 THR A N 1
ATOM 948 C CA . THR A 1 120 ? 17.642 0.974 -34.178 1.00 79.81 120 THR A CA 1
ATOM 949 C C . THR A 1 120 ? 18.389 0.959 -35.501 1.00 79.81 120 THR A C 1
ATOM 951 O O . THR A 1 120 ? 17.765 0.886 -36.563 1.00 79.81 120 THR A O 1
ATOM 954 N N . ARG A 1 121 ? 19.720 1.027 -35.439 1.00 80.00 121 ARG A N 1
ATOM 955 C CA . ARG A 1 121 ? 20.591 0.959 -36.613 1.00 80.00 121 ARG A CA 1
ATOM 956 C C . ARG A 1 121 ? 21.020 -0.488 -36.832 1.00 80.00 121 ARG A C 1
ATOM 958 O O . ARG A 1 121 ? 21.637 -1.089 -35.955 1.00 80.00 121 ARG A O 1
ATOM 965 N N . GLY A 1 122 ? 20.643 -1.058 -37.972 1.00 76.31 122 GLY A N 1
ATOM 966 C CA . GLY A 1 122 ? 21.081 -2.396 -38.364 1.00 76.31 122 GLY A CA 1
ATOM 967 C C . GLY A 1 122 ? 22.549 -2.407 -38.801 1.00 76.31 122 GLY A C 1
ATOM 968 O O . GLY A 1 122 ? 23.108 -1.370 -39.160 1.00 76.31 122 GLY A O 1
ATOM 969 N N . LYS A 1 123 ? 23.170 -3.594 -38.830 1.00 73.81 123 LYS A N 1
ATOM 970 C CA . LYS A 1 123 ? 24.554 -3.788 -39.321 1.00 73.81 123 LYS A CA 1
ATOM 971 C C . LYS A 1 123 ? 24.754 -3.331 -40.777 1.00 73.81 123 LYS A C 1
ATOM 973 O O . LYS A 1 123 ? 25.859 -3.004 -41.175 1.00 73.81 123 LYS A O 1
ATOM 978 N N . ASN A 1 124 ? 23.672 -3.271 -41.547 1.00 78.25 124 ASN A N 1
ATOM 979 C CA . ASN A 1 124 ? 23.600 -2.796 -42.929 1.00 78.25 124 ASN A CA 1
ATOM 980 C C . ASN A 1 124 ? 23.437 -1.266 -43.054 1.00 78.25 124 ASN A C 1
ATOM 982 O O . ASN A 1 124 ? 23.088 -0.774 -44.123 1.00 78.25 124 ASN A O 1
ATOM 986 N N . GLY A 1 125 ? 23.601 -0.509 -41.965 1.00 75.88 125 GLY A N 1
ATOM 987 C CA . GLY A 1 125 ? 23.479 0.950 -41.959 1.00 75.88 125 GLY A CA 1
ATOM 988 C C . GLY A 1 125 ? 22.046 1.479 -42.075 1.00 75.88 125 GLY A C 1
ATOM 989 O O . GLY A 1 125 ? 21.838 2.667 -41.842 1.00 75.88 125 GLY A O 1
ATOM 990 N N . LYS A 1 126 ? 21.055 0.619 -42.361 1.00 74.44 126 LYS A N 1
ATOM 991 C CA . LYS A 1 126 ? 19.639 0.995 -42.427 1.00 74.44 126 LYS A CA 1
ATOM 992 C C . LYS A 1 126 ? 19.103 1.304 -41.033 1.00 74.44 126 LYS A C 1
ATOM 994 O O . LYS A 1 126 ? 19.190 0.491 -40.107 1.00 74.44 126 LYS A O 1
ATOM 999 N N . GLU A 1 127 ? 18.529 2.489 -40.905 1.00 82.25 127 GLU A N 1
ATOM 1000 C CA . GLU A 1 127 ? 17.894 2.957 -39.686 1.00 82.25 127 GLU A CA 1
ATOM 1001 C C . GLU A 1 127 ? 16.423 2.532 -39.675 1.00 82.25 127 GLU A C 1
ATOM 1003 O O . GLU A 1 127 ? 15.672 2.795 -40.613 1.00 82.25 127 GLU A O 1
ATOM 1008 N N . THR A 1 128 ? 16.004 1.842 -38.617 1.00 80.06 128 THR A N 1
ATOM 1009 C CA . THR A 1 128 ? 14.603 1.463 -38.417 1.00 80.06 128 THR A CA 1
ATOM 1010 C C . THR A 1 128 ? 14.034 2.231 -37.236 1.00 80.06 128 THR A C 1
ATOM 1012 O O . THR A 1 128 ? 14.569 2.196 -36.126 1.00 80.06 128 THR A O 1
ATOM 1015 N N . ARG A 1 129 ? 12.927 2.936 -37.477 1.00 82.81 129 ARG A N 1
ATOM 1016 C CA . ARG A 1 129 ? 12.217 3.716 -36.464 1.00 82.81 129 ARG A CA 1
ATOM 1017 C C . ARG A 1 129 ? 10.962 2.960 -36.044 1.00 82.81 129 ARG A C 1
ATOM 1019 O O . ARG A 1 129 ? 10.021 2.837 -36.822 1.00 82.81 129 ARG A O 1
ATOM 1026 N N . LYS A 1 130 ? 10.931 2.461 -34.807 1.00 83.50 130 LYS A N 1
ATOM 1027 C CA . LYS A 1 130 ? 9.747 1.814 -34.217 1.00 83.50 130 LYS A CA 1
ATOM 1028 C C . LYS A 1 130 ? 9.242 2.634 -33.041 1.00 83.50 130 LYS A C 1
ATOM 1030 O O . LYS A 1 130 ? 10.029 3.201 -32.291 1.00 83.50 130 LYS A O 1
ATOM 1035 N N . ARG A 1 131 ? 7.926 2.735 -32.872 1.00 83.50 131 ARG A N 1
ATOM 1036 C CA . ARG A 1 131 ? 7.342 3.450 -31.729 1.00 83.50 131 ARG A CA 1
ATOM 1037 C C . ARG A 1 131 ? 7.697 2.712 -30.435 1.00 83.50 131 ARG A C 1
ATOM 1039 O O . ARG A 1 131 ? 7.697 1.483 -30.410 1.00 83.50 131 ARG A O 1
ATOM 1046 N N . ARG A 1 132 ? 8.028 3.448 -29.373 1.00 84.75 132 ARG A N 1
ATOM 1047 C CA . ARG A 1 132 ? 8.391 2.849 -28.088 1.00 84.75 132 ARG A CA 1
ATOM 1048 C C . ARG A 1 132 ? 7.158 2.217 -27.445 1.00 84.75 132 ARG A C 1
ATOM 1050 O O . ARG A 1 132 ? 6.096 2.836 -27.368 1.00 84.75 132 ARG A O 1
ATOM 1057 N N . GLN A 1 133 ? 7.331 0.982 -27.007 1.00 87.56 133 GLN A N 1
ATOM 1058 C CA . GLN A 1 133 ? 6.328 0.164 -26.345 1.00 87.56 133 GLN A CA 1
ATOM 1059 C C . GLN A 1 133 ? 6.556 0.195 -24.828 1.00 87.56 133 GLN A C 1
ATOM 1061 O O . GLN A 1 133 ? 7.694 0.335 -24.375 1.00 87.56 133 GLN A O 1
ATOM 1066 N N . TYR A 1 134 ? 5.467 0.144 -24.059 1.00 89.56 134 TYR A N 1
ATOM 1067 C CA . TYR A 1 134 ? 5.477 0.206 -22.597 1.00 89.56 134 TYR A CA 1
ATOM 1068 C C . TYR A 1 134 ? 4.523 -0.820 -22.003 1.00 89.56 134 TYR A C 1
ATOM 1070 O O . TYR A 1 134 ? 3.464 -1.077 -22.573 1.00 89.56 134 TYR A O 1
ATOM 1078 N N . ASP A 1 135 ? 4.851 -1.336 -20.825 1.00 89.56 135 ASP A N 1
ATOM 1079 C CA . ASP A 1 135 ? 4.005 -2.298 -20.125 1.00 89.56 135 ASP A CA 1
ATOM 1080 C C . ASP A 1 135 ? 2.670 -1.676 -19.717 1.00 89.56 135 ASP A C 1
ATOM 1082 O O . ASP A 1 135 ? 2.604 -0.611 -19.093 1.00 89.56 135 ASP A O 1
ATOM 1086 N N . CYS A 1 136 ? 1.577 -2.351 -20.062 1.00 88.50 136 CYS A N 1
ATOM 1087 C CA . CYS A 1 136 ? 0.256 -1.917 -19.649 1.00 88.50 136 CYS A CA 1
ATOM 1088 C C . CYS A 1 136 ? 0.038 -2.176 -18.158 1.00 88.50 136 CYS A C 1
ATOM 1090 O O . CYS A 1 136 ? 0.151 -3.308 -17.689 1.00 88.50 136 CYS A O 1
ATOM 1092 N N . LYS A 1 137 ? -0.400 -1.139 -17.436 1.00 88.50 137 LYS A N 1
ATOM 1093 C CA . LYS A 1 137 ? -0.566 -1.188 -15.981 1.00 88.50 137 LYS A CA 1
ATOM 1094 C C . LYS A 1 137 ? -1.574 -2.241 -15.516 1.00 88.50 137 LYS A C 1
ATOM 1096 O O . LYS A 1 137 ? -1.295 -2.964 -14.569 1.00 88.50 137 LYS A O 1
ATOM 1101 N N . VAL A 1 138 ? -2.706 -2.366 -16.209 1.00 87.38 138 VAL A N 1
ATOM 1102 C CA . VAL A 1 138 ? -3.716 -3.403 -15.931 1.00 87.38 138 VAL A CA 1
ATOM 1103 C C . VAL A 1 138 ? -3.178 -4.791 -16.254 1.00 87.38 138 VAL A C 1
ATOM 1105 O O . VAL A 1 138 ? -3.382 -5.718 -15.483 1.00 87.38 138 VAL A O 1
ATOM 1108 N N . CYS A 1 139 ? -2.428 -4.942 -17.349 1.00 85.25 139 CYS A N 1
ATOM 1109 C CA . CYS A 1 139 ? -1.825 -6.227 -17.694 1.00 85.25 139 CYS A CA 1
ATOM 1110 C C . CYS A 1 139 ? -0.804 -6.680 -16.650 1.00 85.25 139 CYS A C 1
ATOM 1112 O O . CYS A 1 139 ? -0.750 -7.869 -16.365 1.00 85.25 139 CYS A O 1
ATOM 1114 N N . SER A 1 140 ? -0.026 -5.755 -16.081 1.00 86.81 140 SER A N 1
ATOM 1115 C CA . SER A 1 140 ? 0.920 -6.055 -15.001 1.00 86.81 140 SER A CA 1
ATOM 1116 C C . SER A 1 140 ? 0.230 -6.514 -13.718 1.00 86.81 140 SER A C 1
ATOM 1118 O O . SER A 1 140 ? 0.808 -7.302 -12.982 1.00 86.81 140 SER A O 1
ATOM 1120 N N . LEU A 1 141 ? -0.982 -6.022 -13.443 1.00 85.50 141 LEU A N 1
ATOM 1121 C CA . LEU A 1 141 ? -1.753 -6.401 -12.256 1.00 85.50 141 LEU A CA 1
ATOM 1122 C C . LEU A 1 141 ? -2.501 -7.721 -12.463 1.00 85.50 141 LEU A C 1
ATOM 1124 O O . LEU A 1 141 ? -2.449 -8.597 -11.610 1.00 85.50 141 LEU A O 1
ATOM 1128 N N . LEU A 1 142 ? -3.158 -7.881 -13.613 1.00 83.25 142 LEU A N 1
ATOM 1129 C CA . LEU A 1 142 ? -4.003 -9.041 -13.909 1.00 83.25 142 LEU A CA 1
ATOM 1130 C C . LEU A 1 142 ? -3.223 -10.261 -14.425 1.00 83.25 142 LEU A C 1
ATOM 1132 O O . LEU A 1 142 ? -3.820 -11.299 -14.687 1.00 83.25 142 LEU A O 1
ATOM 1136 N N . ARG A 1 143 ? -1.902 -10.155 -14.622 1.00 83.06 143 ARG A N 1
ATOM 1137 C CA . ARG A 1 143 ? -1.041 -11.276 -15.044 1.00 83.06 143 ARG A CA 1
ATOM 1138 C C . ARG A 1 143 ? 0.159 -11.440 -14.105 1.00 83.06 143 ARG A C 1
ATOM 1140 O O . ARG A 1 143 ? 1.297 -11.260 -14.548 1.00 83.06 143 ARG A O 1
ATOM 1147 N N . PRO A 1 144 ? -0.064 -11.774 -12.822 1.00 77.38 144 PRO A N 1
ATOM 1148 C CA . PRO A 1 144 ? 1.033 -12.001 -11.889 1.00 77.38 144 PRO A CA 1
ATOM 1149 C C . PRO A 1 144 ? 1.945 -13.125 -12.407 1.00 77.38 144 PRO A C 1
ATOM 1151 O O . PRO A 1 144 ? 1.476 -14.151 -12.896 1.00 77.38 144 PRO A O 1
ATOM 1154 N N . GLY A 1 145 ? 3.261 -12.904 -12.366 1.00 76.88 145 GLY A N 1
ATOM 1155 C CA . GLY A 1 145 ? 4.261 -13.881 -12.817 1.00 76.88 145 GLY A CA 1
ATOM 1156 C C . GLY A 1 145 ? 4.404 -14.048 -14.337 1.00 76.88 145 GLY A C 1
ATOM 1157 O O . GLY A 1 145 ? 5.238 -14.837 -14.775 1.00 76.88 145 GLY A O 1
ATOM 1158 N N . LYS A 1 146 ? 3.646 -13.311 -15.164 1.00 82.25 146 LYS A N 1
ATOM 1159 C CA . LYS A 1 146 ? 3.807 -13.303 -16.630 1.00 82.25 146 LYS A CA 1
ATOM 1160 C C . LYS A 1 146 ? 4.209 -11.914 -17.117 1.00 82.25 146 LYS A C 1
ATOM 1162 O O . LYS A 1 146 ? 3.851 -10.903 -16.520 1.00 82.25 146 LYS A O 1
ATOM 1167 N N . ILE A 1 147 ? 4.914 -11.863 -18.249 1.00 82.31 147 ILE A N 1
ATOM 1168 C CA . ILE A 1 147 ? 5.296 -10.589 -18.867 1.00 82.31 147 ILE A CA 1
ATOM 1169 C C . ILE A 1 147 ? 4.013 -9.843 -19.273 1.00 82.31 147 ILE A C 1
ATOM 1171 O O . ILE A 1 147 ? 3.193 -10.407 -20.018 1.00 82.31 147 ILE A O 1
ATOM 1175 N N . PRO A 1 148 ? 3.801 -8.608 -18.783 1.00 85.25 148 PRO A N 1
ATOM 1176 C CA . PRO A 1 148 ? 2.642 -7.808 -19.145 1.00 85.25 148 PRO A CA 1
ATOM 1177 C C . PRO A 1 148 ? 2.632 -7.529 -20.644 1.00 85.25 148 PRO A C 1
ATOM 1179 O O . PRO A 1 148 ? 3.662 -7.506 -21.310 1.00 85.25 148 PRO A O 1
ATOM 1182 N N . TRP A 1 149 ? 1.443 -7.313 -21.200 1.00 85.25 149 TRP A N 1
ATOM 1183 C CA . TRP A 1 149 ? 1.384 -6.885 -22.588 1.00 85.25 149 TRP A CA 1
ATOM 1184 C C . TRP A 1 149 ? 1.830 -5.446 -22.733 1.00 85.25 149 TRP A C 1
ATOM 1186 O O . TRP A 1 149 ? 1.471 -4.573 -21.939 1.00 85.25 149 TRP A O 1
ATOM 1196 N N . GLU A 1 150 ? 2.526 -5.211 -23.832 1.00 89.12 150 GLU A N 1
ATOM 1197 C CA . GLU A 1 150 ? 2.955 -3.886 -24.203 1.00 89.12 150 GLU A CA 1
ATOM 1198 C C . GLU A 1 150 ? 1.830 -3.095 -24.890 1.00 89.12 150 GLU A C 1
ATOM 1200 O O . GLU A 1 150 ? 0.943 -3.627 -25.576 1.00 89.12 150 GLU A O 1
ATOM 1205 N N . THR A 1 151 ? 1.880 -1.781 -24.712 1.00 89.00 151 THR A N 1
ATOM 1206 C CA . THR A 1 151 ? 0.995 -0.803 -25.329 1.00 89.00 151 THR A CA 1
ATOM 1207 C C . THR A 1 151 ? 1.776 0.443 -25.726 1.00 89.00 151 THR A C 1
ATOM 1209 O O . THR A 1 151 ? 2.768 0.823 -25.104 1.00 89.00 151 THR A O 1
ATOM 1212 N N . THR A 1 152 ? 1.304 1.106 -26.777 1.00 88.69 152 THR A N 1
ATOM 1213 C CA . THR A 1 152 ? 1.763 2.444 -27.167 1.00 88.69 152 THR A CA 1
ATOM 1214 C C . THR A 1 152 ? 0.799 3.529 -26.701 1.00 88.69 152 THR A C 1
ATOM 1216 O O . THR A 1 152 ? 0.964 4.675 -27.098 1.00 88.69 152 THR A O 1
ATOM 1219 N N . PHE A 1 153 ? -0.239 3.190 -25.933 1.00 87.19 153 PHE A N 1
ATOM 1220 C CA . PHE A 1 153 ? -1.290 4.119 -25.523 1.00 87.19 153 PHE A CA 1
ATOM 1221 C C . PHE A 1 153 ? -1.230 4.417 -24.029 1.00 87.19 153 PHE A C 1
ATOM 1223 O O . PHE A 1 153 ? -0.943 3.540 -23.214 1.00 87.19 153 PHE A O 1
ATOM 1230 N N . TYR A 1 154 ? -1.523 5.663 -23.673 1.00 90.44 154 TYR A N 1
ATOM 1231 C CA . TYR A 1 154 ? -1.607 6.127 -22.293 1.00 90.44 154 TYR A CA 1
ATOM 1232 C C . TYR A 1 154 ? -2.842 7.004 -22.089 1.00 90.44 154 TYR A C 1
ATOM 1234 O O . TYR A 1 154 ? -3.302 7.655 -23.027 1.00 90.44 154 TYR A O 1
ATOM 1242 N N . CYS A 1 155 ? -3.373 7.043 -20.868 1.00 88.50 155 CYS A N 1
ATOM 1243 C CA . CYS A 1 155 ? -4.468 7.948 -20.516 1.00 88.50 155 CYS A CA 1
ATOM 1244 C C . CYS A 1 155 ? -3.919 9.319 -20.100 1.00 88.50 155 CYS A C 1
ATOM 1246 O O . CYS A 1 155 ? -3.042 9.413 -19.233 1.00 88.50 155 CYS A O 1
ATOM 1248 N N . VAL A 1 156 ? -4.424 10.387 -20.721 1.00 86.88 156 VAL A N 1
ATOM 1249 C CA . VAL A 1 156 ? -3.958 11.761 -20.491 1.00 86.88 156 VAL A CA 1
ATOM 1250 C C . VAL A 1 156 ? -4.338 12.238 -19.093 1.00 86.88 156 VAL A C 1
ATOM 1252 O O . VAL A 1 156 ? -3.506 12.788 -18.376 1.00 86.88 156 VAL A O 1
ATOM 1255 N N . GLU A 1 157 ? -5.577 11.999 -18.695 1.00 85.19 157 GLU A N 1
ATOM 1256 C CA . GLU A 1 157 ? -6.185 12.469 -17.458 1.00 85.19 157 GLU A CA 1
ATOM 1257 C C . GLU A 1 157 ? -5.598 11.724 -16.260 1.00 85.19 157 GLU A C 1
ATOM 1259 O O . GLU A 1 157 ? -5.150 12.368 -15.316 1.00 85.19 157 GLU A O 1
ATOM 1264 N N . CYS A 1 158 ? -5.458 10.393 -16.330 1.00 84.31 158 CYS A N 1
ATOM 1265 C CA . CYS A 1 158 ? -4.786 9.616 -15.282 1.00 84.31 158 CYS A CA 1
ATOM 1266 C C . CYS A 1 158 ? -3.311 9.992 -15.141 1.0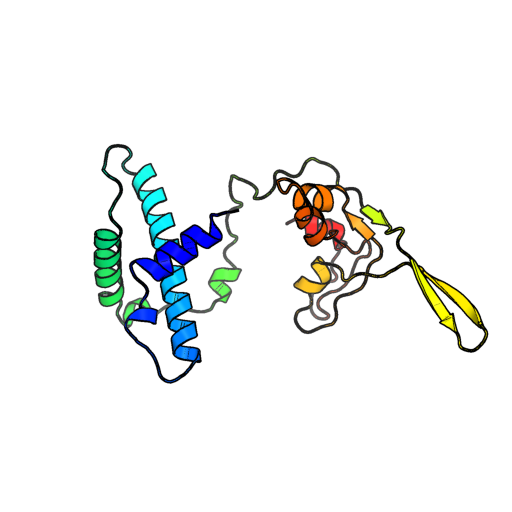0 84.31 158 CYS A C 1
ATOM 1268 O O . CYS A 1 158 ? -2.789 10.032 -14.029 1.00 84.31 158 CYS A O 1
ATOM 1270 N N . THR A 1 159 ? -2.632 10.296 -16.250 1.00 85.06 159 THR A N 1
ATOM 1271 C CA . THR A 1 159 ? -1.246 10.778 -16.195 1.00 85.06 159 THR A CA 1
ATOM 1272 C C . THR A 1 159 ? -1.174 12.141 -15.504 1.00 85.06 159 THR A C 1
ATOM 1274 O O . THR A 1 159 ? -0.370 12.315 -14.594 1.00 85.06 159 THR A O 1
ATOM 1277 N N . LYS A 1 160 ? -2.057 13.084 -15.861 1.00 82.19 160 LYS A N 1
ATOM 1278 C CA . LYS A 1 160 ? -2.143 14.405 -15.216 1.00 82.19 160 LYS A CA 1
ATOM 1279 C C . LYS A 1 160 ? -2.496 14.300 -13.731 1.00 82.19 160 LYS A C 1
ATOM 1281 O O . LYS A 1 160 ? -1.861 14.958 -12.914 1.00 82.19 160 LYS A O 1
ATOM 1286 N N . ALA A 1 161 ? -3.465 13.458 -13.374 1.00 79.12 161 ALA A N 1
ATOM 1287 C CA . ALA A 1 161 ? -3.874 13.222 -11.992 1.00 79.12 161 ALA A CA 1
ATOM 1288 C C . ALA A 1 161 ? -2.727 12.633 -11.160 1.00 79.12 161 ALA A C 1
ATOM 1290 O O . ALA A 1 161 ? -2.482 13.082 -10.045 1.00 79.12 161 ALA A O 1
ATOM 1291 N N . ARG A 1 162 ? -1.958 11.696 -11.727 1.00 75.94 162 ARG A N 1
ATOM 1292 C CA . ARG A 1 162 ? -0.786 11.102 -11.071 1.00 75.94 162 ARG A CA 1
ATOM 1293 C C . ARG A 1 162 ? 0.327 12.121 -10.804 1.00 75.94 162 ARG A C 1
ATOM 1295 O O . ARG A 1 162 ? 1.040 11.998 -9.805 1.00 75.94 162 ARG A O 1
ATOM 1302 N N . SER A 1 163 ? 0.464 13.117 -11.677 1.00 70.00 163 SER A N 1
ATOM 1303 C CA . SER A 1 163 ? 1.412 14.227 -11.533 1.00 70.00 163 SER A CA 1
ATOM 1304 C C . SER A 1 163 ? 0.886 15.379 -10.662 1.00 70.00 163 SER A C 1
ATOM 1306 O O . SER A 1 163 ? 1.670 16.240 -10.269 1.00 70.00 163 SER A O 1
ATOM 1308 N N . LYS A 1 164 ? -0.411 15.410 -10.324 1.00 67.25 164 LYS A N 1
ATOM 1309 C CA . LYS A 1 164 ? -1.016 16.478 -9.515 1.00 67.25 164 LYS A CA 1
ATOM 1310 C C . LYS A 1 164 ? -0.477 16.417 -8.076 1.00 67.25 164 LYS A C 1
ATOM 1312 O O . LYS A 1 164 ? -0.482 15.358 -7.453 1.00 67.25 164 LYS A O 1
ATOM 1317 N N . GLY A 1 165 ? 0.013 17.548 -7.562 1.00 61.50 165 GLY A N 1
ATOM 1318 C CA . GLY A 1 165 ? 0.557 17.672 -6.200 1.00 61.50 165 GLY A CA 1
ATOM 1319 C C . GLY A 1 165 ? 2.073 17.470 -6.059 1.00 61.50 165 GLY A C 1
ATOM 1320 O O . GLY A 1 165 ? 2.562 17.389 -4.936 1.00 61.50 165 GLY A O 1
ATOM 1321 N N . VAL A 1 166 ? 2.827 17.387 -7.162 1.00 55.72 166 VAL A N 1
ATOM 1322 C CA . VAL A 1 166 ? 4.300 17.346 -7.142 1.00 55.72 166 VAL A CA 1
ATOM 1323 C C . VAL A 1 166 ? 4.842 18.419 -8.083 1.00 55.72 166 VAL A C 1
ATOM 1325 O O . VAL A 1 166 ? 4.596 18.362 -9.284 1.00 55.72 166 VAL A O 1
ATOM 1328 N N . THR A 1 167 ? 5.559 19.401 -7.541 1.00 50.94 167 THR A N 1
ATOM 1329 C CA . THR A 1 167 ? 6.307 20.410 -8.304 1.00 50.94 167 THR A CA 1
ATOM 1330 C C . THR A 1 167 ? 7.775 19.978 -8.423 1.00 50.94 167 THR A C 1
ATOM 1332 O O . THR A 1 167 ? 8.322 19.371 -7.503 1.00 50.94 167 THR A O 1
ATOM 1335 N N . GLY A 1 168 ? 8.407 20.248 -9.569 1.00 61.44 168 GLY A N 1
ATOM 1336 C CA . GLY A 1 168 ? 9.821 19.932 -9.831 1.00 61.44 168 GLY A CA 1
ATOM 1337 C C . GLY A 1 168 ? 10.089 18.547 -10.444 1.00 61.44 168 GLY A C 1
ATOM 1338 O O . GLY A 1 168 ? 9.177 17.863 -10.915 1.00 61.44 168 GLY A O 1
ATOM 1339 N N . ASP A 1 169 ? 11.357 18.125 -10.428 1.00 53.28 169 ASP A N 1
ATOM 1340 C CA . ASP A 1 169 ? 11.887 16.933 -11.123 1.00 53.28 169 ASP A CA 1
ATOM 1341 C C . ASP A 1 169 ? 11.207 15.606 -10.726 1.00 53.28 169 ASP A C 1
ATOM 1343 O O . ASP A 1 169 ? 11.150 14.647 -11.501 1.00 53.28 169 ASP A O 1
ATOM 1347 N N . ALA A 1 170 ? 10.583 15.564 -9.546 1.00 52.41 170 ALA A N 1
ATOM 1348 C CA . ALA A 1 170 ? 9.813 14.422 -9.055 1.00 52.41 170 ALA A CA 1
ATOM 1349 C C . ALA A 1 170 ? 8.488 14.184 -9.816 1.00 52.41 170 ALA A C 1
ATOM 1351 O O . ALA A 1 170 ? 7.950 13.073 -9.789 1.00 52.41 170 ALA A O 1
ATOM 1352 N N . ALA A 1 171 ? 7.958 15.183 -10.534 1.00 47.44 171 ALA A N 1
ATOM 1353 C CA . ALA A 1 171 ? 6.794 15.005 -11.406 1.00 47.44 171 ALA A CA 1
ATOM 1354 C C . ALA A 1 171 ? 7.123 14.127 -12.629 1.00 47.44 171 ALA A C 1
ATOM 1356 O O . ALA A 1 171 ? 6.267 13.372 -13.098 1.00 47.44 171 ALA A O 1
ATOM 1357 N N . CYS A 1 172 ? 8.375 14.178 -13.101 1.00 48.53 172 CYS A N 1
ATOM 1358 C CA . CYS A 1 172 ? 8.877 13.376 -14.217 1.00 48.53 172 CYS A CA 1
ATOM 1359 C C . CYS A 1 172 ? 9.054 11.896 -13.821 1.00 48.53 172 CYS A C 1
ATOM 1361 O O . CYS A 1 172 ? 8.740 10.994 -14.602 1.00 48.53 172 CYS A O 1
ATOM 1363 N N . ALA A 1 173 ? 9.443 11.634 -12.567 1.00 54.03 173 ALA A N 1
ATOM 1364 C CA . ALA A 1 173 ? 9.667 10.284 -12.039 1.00 54.03 173 ALA A CA 1
ATOM 1365 C C . ALA A 1 173 ? 8.400 9.409 -12.000 1.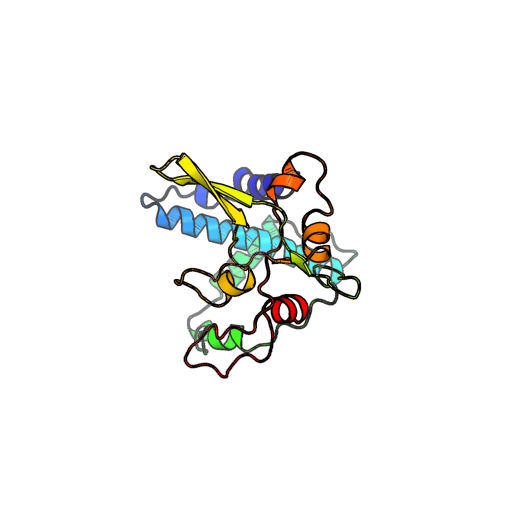00 54.03 173 ALA A C 1
ATOM 1367 O O . ALA A 1 173 ? 8.483 8.182 -12.072 1.00 54.03 173 ALA A O 1
ATOM 1368 N N . LYS A 1 174 ? 7.206 10.011 -11.908 1.00 63.84 174 LYS A N 1
ATOM 1369 C CA . LYS A 1 174 ? 5.957 9.242 -11.805 1.00 63.84 174 LYS A CA 1
ATOM 1370 C C . LYS A 1 174 ? 5.535 8.580 -13.120 1.00 63.84 174 LYS A C 1
ATOM 1372 O O . LYS A 1 174 ? 4.789 7.609 -13.061 1.00 63.84 174 LYS A O 1
ATOM 1377 N N . GLY A 1 175 ? 6.038 9.016 -14.277 1.00 76.06 175 GLY A N 1
ATOM 1378 C CA . GLY A 1 175 ? 5.776 8.377 -15.573 1.00 76.06 175 GLY A 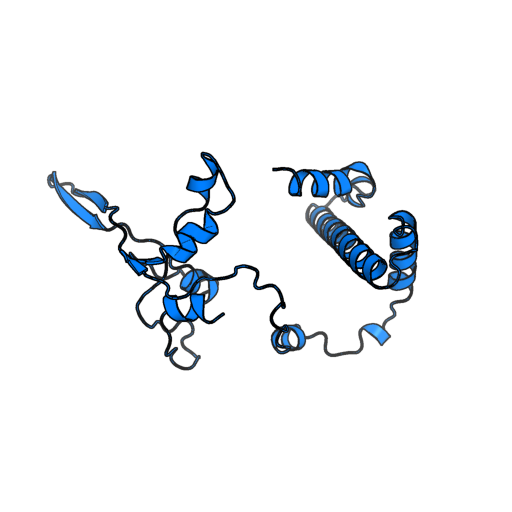CA 1
ATOM 1379 C C . GLY A 1 175 ? 4.304 8.396 -16.035 1.00 76.06 175 GLY A C 1
ATOM 1380 O O . GLY A 1 175 ? 3.374 8.679 -15.278 1.00 76.06 175 GLY A O 1
ATOM 1381 N N . LYS A 1 176 ? 4.075 8.082 -17.318 1.00 86.75 176 LYS A N 1
ATOM 1382 C CA . LYS A 1 176 ? 2.727 8.042 -17.920 1.00 86.75 176 LYS A CA 1
ATOM 1383 C C . LYS A 1 176 ? 1.954 6.783 -17.500 1.00 86.75 176 LYS A C 1
ATOM 1385 O O . LYS A 1 176 ? 2.552 5.757 -17.179 1.00 86.75 176 LYS A O 1
ATOM 1390 N N . VAL A 1 177 ? 0.622 6.854 -17.511 1.00 88.94 177 VAL A N 1
ATOM 1391 C CA . VAL A 1 177 ? -0.261 5.708 -17.219 1.00 88.94 177 VAL A CA 1
ATOM 1392 C C . VAL A 1 177 ? -0.606 4.979 -18.518 1.00 88.94 177 VAL A C 1
ATOM 1394 O O . VAL A 1 177 ? -1.485 5.415 -19.260 1.00 88.94 177 VAL A O 1
ATOM 1397 N N . TYR A 1 178 ? 0.106 3.886 -18.800 1.00 90.56 178 TYR A N 1
ATOM 1398 C CA . TYR A 1 178 ? -0.028 3.099 -20.030 1.00 90.56 178 TYR A CA 1
ATOM 1399 C C . TYR A 1 178 ? -1.140 2.049 -19.937 1.00 90.56 178 TYR A C 1
ATOM 1401 O O . TYR A 1 178 ? -1.138 1.201 -19.041 1.00 90.56 178 TYR A O 1
ATOM 1409 N N . LEU A 1 179 ? -2.075 2.080 -20.890 1.00 89.38 179 LEU A N 1
ATOM 1410 C CA . LEU A 1 179 ? -3.263 1.221 -20.923 1.00 89.38 179 LEU A CA 1
ATOM 1411 C C . LEU A 1 179 ? -3.435 0.599 -22.314 1.00 89.38 179 LEU A C 1
ATOM 1413 O O . LEU A 1 179 ? -3.225 1.254 -23.336 1.00 89.38 179 LEU A O 1
ATOM 1417 N N . CYS A 1 180 ? -3.791 -0.685 -22.374 1.00 86.12 180 CYS A N 1
ATOM 1418 C CA . CYS A 1 180 ? -4.177 -1.324 -23.628 1.00 86.12 180 CYS A CA 1
ATOM 1419 C C . CYS A 1 180 ? -5.584 -0.871 -24.044 1.00 86.12 180 CYS A C 1
ATOM 1421 O O . CYS A 1 180 ? -6.509 -0.858 -23.236 1.00 86.12 180 CYS A O 1
ATOM 1423 N N . GLN A 1 181 ? -5.747 -0.564 -25.331 1.00 78.12 181 GLN A N 1
ATOM 1424 C CA . GLN A 1 181 ? -7.054 -0.285 -25.941 1.00 78.12 181 GLN A CA 1
ATOM 1425 C C . GLN A 1 181 ? -7.739 -1.536 -26.499 1.00 78.12 181 GLN A C 1
ATOM 1427 O O . GLN A 1 181 ? -8.870 -1.466 -26.958 1.00 78.12 181 GLN A O 1
ATOM 1432 N N . LYS A 1 182 ? -7.049 -2.678 -26.504 1.00 77.94 182 LYS A N 1
ATOM 1433 C CA . LYS A 1 182 ? -7.615 -3.945 -26.964 1.00 77.94 182 LYS A CA 1
ATOM 1434 C C . LYS A 1 182 ? -8.164 -4.717 -25.777 1.00 77.94 182 LYS A C 1
ATOM 1436 O O . LYS A 1 182 ? -7.586 -4.666 -24.689 1.00 77.94 182 LYS A O 1
ATOM 1441 N N . VAL A 1 183 ? -9.247 -5.441 -26.020 1.00 77.56 183 VAL A N 1
ATOM 1442 C CA . VAL A 1 183 ? -9.721 -6.488 -25.122 1.00 77.56 183 VAL A CA 1
ATOM 1443 C C . VAL A 1 183 ? -8.647 -7.571 -25.053 1.00 77.56 183 VAL A C 1
ATOM 1445 O O . VAL A 1 183 ? -8.099 -7.978 -26.082 1.00 77.56 183 VAL A O 1
ATOM 1448 N N . ARG A 1 184 ? -8.280 -7.981 -23.838 1.00 75.44 184 ARG A N 1
ATOM 1449 C CA . ARG A 1 184 ? -7.257 -9.003 -23.614 1.00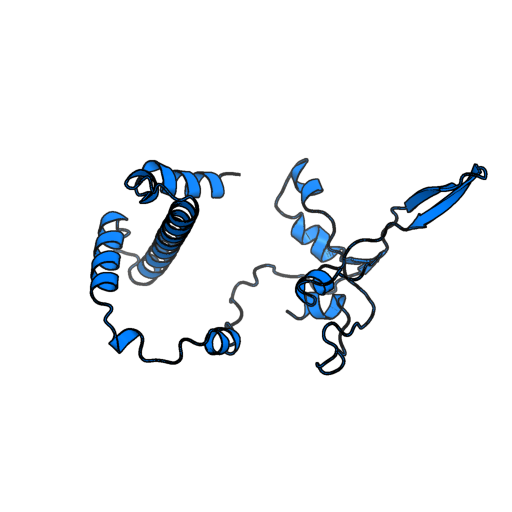 75.44 184 ARG A CA 1
ATOM 1450 C C . ARG A 1 184 ? -7.722 -9.994 -22.554 1.00 75.44 184 ARG A C 1
ATOM 1452 O O . ARG A 1 184 ? -8.243 -9.606 -21.510 1.00 75.44 184 ARG A O 1
ATOM 1459 N N . GLN A 1 185 ? -7.497 -11.275 -22.817 1.00 75.69 185 GLN A N 1
ATOM 1460 C CA . GLN A 1 185 ? -7.827 -12.350 -21.889 1.00 75.69 185 GLN A CA 1
ATOM 1461 C C . GLN A 1 185 ? -6.662 -12.582 -20.928 1.00 75.69 185 GLN A C 1
ATOM 1463 O O . GLN A 1 185 ? -5.692 -13.247 -21.272 1.00 75.69 185 GLN A O 1
ATOM 1468 N N . HIS A 1 186 ? -6.729 -11.992 -19.738 1.00 74.69 186 HIS A N 1
ATOM 1469 C CA . HIS A 1 186 ? -5.647 -12.061 -18.754 1.00 74.69 186 HIS A CA 1
ATOM 1470 C C . HIS A 1 186 ? -5.488 -13.457 -18.130 1.00 74.69 186 HIS A C 1
ATOM 1472 O O . HIS A 1 186 ? -4.354 -13.874 -17.876 1.00 74.69 186 HIS A O 1
ATOM 1478 N N . ASP A 1 187 ? -6.600 -14.180 -17.983 1.00 69.31 187 ASP A N 1
ATOM 1479 C CA . ASP A 1 187 ? -6.665 -15.548 -17.478 1.00 69.31 187 ASP A CA 1
ATOM 1480 C C . ASP A 1 187 ? -7.288 -16.487 -18.538 1.00 69.31 187 ASP A C 1
ATOM 1482 O O . ASP A 1 187 ? -8.423 -16.247 -18.963 1.00 69.31 187 ASP A O 1
ATOM 1486 N N . PRO A 1 188 ? -6.567 -17.530 -18.996 1.00 66.12 188 PRO A N 1
ATOM 1487 C CA . PRO A 1 188 ? -7.085 -18.516 -19.942 1.00 66.12 188 PRO A CA 1
ATOM 1488 C C . PRO A 1 188 ? -8.319 -19.286 -19.454 1.00 66.12 188 PRO A C 1
ATOM 1490 O O . PRO A 1 188 ? -9.105 -19.714 -20.294 1.00 66.12 188 PRO A O 1
ATOM 1493 N N . SER A 1 189 ? -8.490 -19.471 -18.138 1.00 65.44 189 SER A N 1
ATOM 1494 C CA . SER A 1 189 ? -9.631 -20.200 -17.557 1.00 65.44 189 SER A CA 1
ATOM 1495 C C . SER A 1 189 ? -10.819 -19.314 -17.188 1.00 65.44 189 SER A C 1
ATOM 1497 O O . SER A 1 189 ? -11.896 -19.830 -16.899 1.00 65.44 189 SER A O 1
ATOM 1499 N N . ALA A 1 190 ? -10.648 -17.991 -17.208 1.00 63.25 190 ALA A N 1
ATOM 1500 C CA . ALA A 1 190 ? -11.726 -17.053 -16.930 1.00 63.25 190 ALA A CA 1
ATOM 1501 C C . ALA A 1 190 ? -12.541 -16.750 -18.193 1.00 63.25 190 ALA A C 1
ATOM 1503 O O . ALA A 1 190 ? -12.035 -16.821 -19.321 1.00 63.25 190 ALA A O 1
ATOM 1504 N N . ALA A 1 191 ? -13.797 -16.343 -17.990 1.00 60.00 191 ALA A N 1
ATOM 1505 C CA . ALA A 1 191 ? -14.644 -15.822 -19.055 1.00 60.00 191 ALA A CA 1
ATOM 1506 C C . ALA A 1 191 ? -13.920 -14.705 -19.828 1.00 60.00 191 ALA A C 1
ATOM 1508 O O . ALA A 1 191 ? -13.166 -13.910 -19.258 1.00 60.00 191 ALA A O 1
ATOM 1509 N N . THR A 1 192 ? -14.131 -14.646 -21.145 1.00 59.56 192 THR A N 1
ATOM 1510 C CA . THR A 1 192 ? -13.496 -13.635 -21.992 1.00 59.56 192 THR A CA 1
ATOM 1511 C C . THR A 1 192 ? -13.870 -12.244 -21.487 1.00 59.56 192 THR A C 1
ATOM 1513 O O . THR A 1 192 ? -15.041 -11.870 -21.492 1.00 59.56 192 THR A O 1
ATOM 1516 N N . ASN A 1 193 ? -12.874 -11.469 -21.048 1.00 63.00 193 ASN A N 1
ATOM 1517 C CA . ASN A 1 193 ? -13.096 -10.083 -20.645 1.00 63.00 193 ASN A CA 1
ATOM 1518 C C . ASN A 1 193 ? -13.785 -9.336 -21.794 1.00 63.00 193 ASN A C 1
ATOM 1520 O O . ASN A 1 193 ? -13.304 -9.396 -22.918 1.00 63.00 193 ASN A O 1
ATOM 1524 N N . SER A 1 194 ? -14.877 -8.619 -21.532 1.00 66.81 194 SER A N 1
ATOM 1525 C CA . SER A 1 194 ? -15.537 -7.758 -22.529 1.00 66.81 194 SER A CA 1
ATOM 1526 C C . SER A 1 194 ? -14.973 -6.333 -22.538 1.00 66.81 194 SER A C 1
ATOM 1528 O O . SER A 1 194 ? -15.191 -5.570 -23.478 1.00 66.81 194 SER A O 1
ATOM 1530 N N . ALA A 1 195 ? -14.212 -5.977 -21.500 1.00 71.12 195 ALA A N 1
ATOM 1531 C CA . ALA A 1 195 ? -13.660 -4.649 -21.294 1.00 71.12 195 ALA A CA 1
ATOM 1532 C C . ALA A 1 195 ? -12.189 -4.552 -21.732 1.00 71.12 195 ALA A C 1
ATOM 1534 O O . ALA A 1 195 ? -11.361 -5.437 -21.501 1.00 71.12 195 ALA A O 1
ATOM 1535 N N . THR A 1 196 ? -11.837 -3.425 -22.345 1.00 79.25 196 THR A N 1
ATOM 1536 C CA . THR A 1 196 ? -10.444 -3.042 -22.604 1.00 79.25 196 THR A CA 1
ATOM 1537 C C . THR A 1 196 ? -9.729 -2.720 -21.293 1.00 79.25 196 THR A C 1
ATOM 1539 O O . THR A 1 196 ? -10.354 -2.292 -20.324 1.00 79.25 196 THR A O 1
ATOM 1542 N N . SER A 1 197 ? -8.397 -2.818 -21.256 1.00 81.06 197 SER A N 1
ATOM 1543 C CA . SER A 1 197 ? -7.637 -2.385 -20.073 1.00 81.06 197 SER A CA 1
ATOM 1544 C C . SER A 1 197 ? -7.890 -0.917 -19.706 1.00 81.06 197 SER A C 1
ATOM 1546 O O . SER A 1 197 ? -7.802 -0.559 -18.539 1.00 81.06 197 SER A O 1
ATOM 1548 N N . SER A 1 198 ? -8.222 -0.062 -20.680 1.00 77.00 198 SER A N 1
ATOM 1549 C CA . SER A 1 198 ? -8.646 1.311 -20.396 1.00 77.00 198 SER A CA 1
ATOM 1550 C C . SER A 1 198 ? -9.995 1.373 -19.680 1.00 77.00 198 SER A C 1
ATOM 1552 O O . SER A 1 198 ? -10.164 2.207 -18.807 1.00 77.00 198 SER A O 1
ATOM 1554 N N . GLN A 1 199 ? -10.961 0.526 -20.027 1.00 74.69 199 GLN A N 1
ATOM 1555 C CA . GLN A 1 199 ? -12.255 0.486 -19.338 1.00 74.69 199 GLN A CA 1
ATOM 1556 C C . GLN A 1 199 ? -12.123 -0.129 -17.944 1.00 74.69 199 GLN A C 1
ATOM 1558 O O . GLN A 1 199 ? -12.633 0.447 -16.994 1.00 74.69 199 GLN A O 1
ATOM 1563 N N . ILE A 1 200 ? -11.360 -1.219 -17.805 1.00 78.50 200 ILE A N 1
ATOM 1564 C CA . ILE A 1 200 ? -11.089 -1.859 -16.506 1.00 78.50 200 ILE A CA 1
ATOM 1565 C C . ILE A 1 200 ? -10.446 -0.860 -15.537 1.00 78.50 200 ILE A C 1
ATOM 1567 O O . ILE A 1 200 ? -10.841 -0.773 -14.385 1.00 78.50 200 ILE A O 1
ATOM 1571 N N . TRP A 1 201 ? -9.482 -0.065 -16.007 1.00 81.19 201 TRP A N 1
ATOM 1572 C CA . TRP A 1 201 ? -8.798 0.920 -15.167 1.00 81.19 201 TRP A CA 1
ATOM 1573 C C . TRP A 1 201 ? -9.697 2.067 -14.676 1.00 81.19 201 TRP A C 1
ATOM 1575 O O . TRP A 1 201 ? -9.395 2.652 -13.643 1.00 81.19 201 TRP A O 1
ATOM 1585 N N . HIS A 1 202 ? -10.760 2.415 -15.409 1.00 76.81 202 HIS A N 1
ATOM 1586 C CA . HIS A 1 202 ? -11.673 3.509 -15.037 1.00 76.81 202 HIS A CA 1
ATOM 1587 C C . HIS A 1 202 ? -13.013 3.026 -14.458 1.00 76.81 202 HIS A C 1
ATOM 1589 O O . HIS A 1 202 ? -13.817 3.859 -14.054 1.00 76.81 202 HIS A O 1
ATOM 1595 N N . GLY A 1 203 ? -13.283 1.718 -14.480 1.00 64.00 203 GLY A N 1
ATOM 1596 C CA . GLY A 1 203 ? -14.484 1.105 -13.902 1.00 64.00 203 GLY A CA 1
ATOM 1597 C C . GLY A 1 203 ? -14.282 0.521 -12.499 1.00 64.00 203 GLY A C 1
ATOM 1598 O O . GLY A 1 203 ? -15.256 0.057 -11.916 1.00 64.00 203 GLY A O 1
ATOM 1599 N N . LEU A 1 204 ? -13.041 0.525 -11.992 1.00 53.19 204 LEU A N 1
ATOM 1600 C CA . LEU A 1 204 ? -12.665 0.209 -10.605 1.00 53.19 204 LEU A CA 1
ATOM 1601 C C . LEU A 1 204 ? -12.652 1.483 -9.754 1.00 53.19 204 LEU A C 1
ATOM 1603 O O . LEU A 1 204 ? -13.042 1.396 -8.572 1.00 53.19 204 LEU A O 1
#

Foldseek 3Di:
DPPVVVLVCVQPPDDQPLVVDVDPDVVVSVVSVVVSSVLSVVLVVVQVVCCVVCVPDDRDDSVNSVVVVVVVVVPDDPVVVPDPPPCVVVVPPPDPCDPDNPDPQDDDWDKDFAPAWDWDQDPVRDIDIHQDWDFAPLQCVLAPPDGGDTDRIFTPRVLVRQLPPDDPPVSVVSDTRHFFPDQDDSDPPDDRDPDGRVCVVVVD

Sequence (204 aa):
MGGADLHDQLRLQRYTIQRAMKMRKYYLTIFLGLIDMVLINSYIIYRCVQAERAPRKAAPTHAEFMRLMQTALLGVGAADFEGDLSAQALVDTPVPPSPTPRYTLPGRHTTKQVDIYRVTRGKNGKETRKRRQYDCKVCSLLRPGKIPWETTFYCVECTKARSKGVTGDAACAKGKVYLCQKVRQHDPSAATNSATSSQIWHGL

Radius of gyration: 24.14 Å; chains: 1; bounding box: 42×42×70 Å

pLDDT: mean 72.94, std 13.56, range [38.16, 90.56]